Protein AF-A0AA42BB66-F1 (afdb_monomer_lite)

Sequence (288 aa):
MPLPDAQREPDVPNGLDRLRAALRLLLADPDADVVAAHALGAPSDLEALRRVARALGSRYTVFQLTRSARQRDEVEPEAPPLGPQTRAPARAALALALHVGLGTGAALLADVLQVAPEQVGLLLDQARRAAYPALAPSCPEYAGTLGRYGDDTLDNVDAAKLVRHARGCARCRAAIESRRWIDEELRARVDELQRVLPPGPLEPVSGLSRATIPMARAVGVVVLVVVLAIAGSLAARCSNAGDSVAARGVEPIASVTARRGPSWQISPDTTGLLAVVEVQGHATHGAE

Organism: NCBI:txid2951981

Radius of gyration: 22.78 Å; chains: 1; bounding box: 43×78×52 Å

pLDDT: mean 72.28, std 23.19, range [28.23, 96.31]

Foldseek 3Di:
DDDDPPDDPQPPVPVLLLQLLLLLLADPNVLSLQLSLLLPPDPDNLRSLLSSLVSQQVVQVVVLVVCVVVVDDDDDPSHRLLYSVLVQHSLLSSLLSCCLSRVDALVSSCSSSVHDSLVSLLSLLSSLCSSPVVQQDDDPVCSSVLSRQFHQPRDPVNNVVLLVVLVVDVSSVSNNVSSVVVSVVSNVSSVVSSVPDDDDDRDRPPPDPPPPPPVVVVVVVVVVVVVVVVVVVVVVVVPVPDDDDDDDDDDDDDDDDDDDDFTWGWDQDPVRRTDIDTDDDDDPDDDD

Structure (mmCIF, N/CA/C/O backbone):
data_AF-A0AA42BB66-F1
#
_entry.id   AF-A0AA42BB66-F1
#
loop_
_atom_site.group_PDB
_atom_site.id
_atom_site.type_symbol
_atom_site.label_atom_id
_atom_site.label_alt_id
_atom_site.label_comp_id
_atom_site.label_asym_id
_atom_site.label_entity_id
_atom_site.label_seq_id
_atom_site.pdbx_PDB_ins_code
_atom_site.Cartn_x
_atom_site.Cartn_y
_atom_site.Cartn_z
_atom_site.occupancy
_atom_site.B_iso_or_equiv
_atom_site.auth_seq_id
_atom_site.auth_comp_id
_atom_site.auth_asym_id
_atom_site.auth_atom_id
_atom_site.pdbx_PDB_model_num
ATOM 1 N N . MET A 1 1 ? 1.305 -35.473 5.333 1.00 33.94 1 MET A N 1
ATOM 2 C CA . MET A 1 1 ? 0.526 -34.274 5.710 1.00 33.94 1 MET A CA 1
ATOM 3 C C . MET A 1 1 ? 1.403 -33.062 5.458 1.00 33.94 1 MET A C 1
ATOM 5 O O . MET A 1 1 ? 2.507 -33.066 5.990 1.00 33.94 1 MET A O 1
ATOM 9 N N . PRO A 1 2 ? 0.997 -32.100 4.617 1.00 32.97 2 PRO A N 1
ATOM 10 C CA . PRO A 1 2 ? 1.798 -30.906 4.371 1.00 32.97 2 PRO A CA 1
ATOM 11 C C . PRO A 1 2 ? 1.697 -29.937 5.567 1.00 32.97 2 PRO A C 1
ATOM 13 O O . PRO A 1 2 ? 0.650 -29.847 6.204 1.00 32.97 2 PRO A O 1
ATOM 16 N N . LEU A 1 3 ? 2.814 -29.286 5.899 1.00 32.50 3 LEU A N 1
ATOM 17 C CA . LEU A 1 3 ? 2.993 -28.331 7.004 1.00 32.50 3 LEU A CA 1
ATOM 18 C C . LEU A 1 3 ? 2.328 -26.966 6.704 1.00 32.50 3 LEU A C 1
ATOM 20 O O . LEU A 1 3 ? 2.171 -26.630 5.531 1.00 32.50 3 LEU A O 1
ATOM 24 N N . PRO A 1 4 ? 1.959 -26.168 7.728 1.00 39.19 4 PRO A N 1
ATOM 25 C CA . PRO A 1 4 ? 1.315 -24.864 7.551 1.00 39.19 4 PRO A CA 1
ATOM 26 C C . PRO A 1 4 ? 2.285 -23.783 7.029 1.00 39.19 4 PRO A C 1
ATOM 28 O O . PRO A 1 4 ? 3.392 -23.631 7.541 1.00 39.19 4 PRO A O 1
ATOM 31 N N . ASP A 1 5 ? 1.825 -23.003 6.045 1.00 43.62 5 ASP A N 1
ATOM 32 C CA . ASP A 1 5 ? 2.519 -21.975 5.235 1.00 43.62 5 ASP A CA 1
ATOM 33 C C . ASP A 1 5 ? 3.146 -20.761 5.985 1.00 43.62 5 ASP A C 1
ATOM 35 O O . ASP A 1 5 ? 3.494 -19.758 5.363 1.00 43.62 5 ASP A O 1
ATOM 39 N N . ALA A 1 6 ? 3.319 -20.792 7.309 1.00 40.88 6 ALA A N 1
ATOM 40 C CA . ALA A 1 6 ? 3.577 -19.591 8.123 1.00 40.88 6 ALA A CA 1
ATOM 41 C C . ALA A 1 6 ? 5.055 -19.141 8.240 1.00 40.88 6 ALA A C 1
ATOM 43 O O . ALA A 1 6 ? 5.372 -18.282 9.059 1.00 40.88 6 ALA A O 1
ATOM 44 N N . GLN A 1 7 ? 5.973 -19.692 7.441 1.00 38.69 7 GLN A N 1
ATOM 45 C CA . GLN A 1 7 ? 7.383 -19.266 7.400 1.00 38.69 7 GLN A CA 1
ATOM 46 C C . GLN A 1 7 ? 7.945 -19.210 5.974 1.00 38.69 7 GLN A C 1
ATOM 48 O O . GLN A 1 7 ? 9.059 -19.661 5.717 1.00 38.69 7 GLN A O 1
ATOM 53 N N . ARG A 1 8 ? 7.203 -18.642 5.019 1.00 42.69 8 ARG A N 1
ATOM 54 C CA . ARG A 1 8 ? 7.867 -18.164 3.802 1.00 42.69 8 ARG A CA 1
ATOM 55 C C . ARG A 1 8 ? 8.610 -16.870 4.138 1.00 42.69 8 ARG A C 1
ATOM 57 O O . ARG A 1 8 ? 8.013 -15.797 4.156 1.00 42.69 8 ARG A O 1
ATOM 64 N N . GLU A 1 9 ? 9.929 -16.965 4.336 1.00 43.12 9 GLU A N 1
ATOM 65 C CA . GLU A 1 9 ? 10.810 -15.959 3.724 1.00 43.12 9 GLU A CA 1
ATOM 66 C C . GLU A 1 9 ? 10.297 -15.736 2.294 1.00 43.12 9 GLU A C 1
ATOM 68 O O . GLU A 1 9 ? 9.901 -16.720 1.658 1.00 43.12 9 GLU A O 1
ATOM 73 N N . PRO A 1 10 ? 10.183 -14.488 1.805 1.00 42.22 10 PRO A N 1
ATOM 74 C CA . PRO A 1 10 ? 9.674 -14.257 0.465 1.00 42.22 10 PRO A CA 1
ATOM 75 C C . PRO A 1 10 ? 10.521 -15.082 -0.508 1.00 42.22 10 PRO A C 1
ATOM 77 O O . PRO A 1 10 ? 11.694 -14.818 -0.726 1.00 42.22 10 PRO A O 1
ATOM 80 N N . ASP A 1 11 ? 9.930 -16.150 -1.033 1.00 40.53 11 ASP A N 1
ATOM 81 C CA . ASP A 1 11 ? 10.582 -17.068 -1.953 1.00 40.53 11 ASP A CA 1
ATOM 82 C C . ASP A 1 11 ? 10.572 -16.367 -3.320 1.00 40.53 11 ASP A C 1
ATOM 84 O O . ASP A 1 11 ? 9.665 -16.530 -4.148 1.00 40.53 11 ASP A O 1
ATOM 88 N N . VAL A 1 12 ? 11.524 -15.444 -3.504 1.00 48.56 12 VAL A N 1
ATOM 89 C CA . VAL A 1 12 ? 11.682 -14.619 -4.710 1.00 48.56 12 VAL A CA 1
ATOM 90 C C . VAL A 1 12 ? 12.488 -15.372 -5.780 1.00 48.56 12 VAL A C 1
ATOM 92 O O . VAL A 1 12 ? 13.536 -14.920 -6.236 1.00 48.56 12 VAL A O 1
ATOM 95 N N . PRO A 1 13 ? 11.977 -16.525 -6.240 1.00 40.59 13 PRO A N 1
ATOM 96 C CA . PRO A 1 13 ? 11.986 -16.804 -7.678 1.00 40.59 13 PRO A CA 1
ATOM 97 C C . PRO A 1 13 ? 10.616 -16.539 -8.325 1.00 40.59 13 PRO A C 1
ATOM 99 O O . PRO A 1 13 ? 10.560 -16.213 -9.505 1.00 40.59 13 PRO A O 1
ATOM 102 N N . ASN A 1 14 ? 9.524 -16.570 -7.542 1.00 55.91 14 ASN A N 1
ATOM 103 C CA . ASN A 1 14 ? 8.149 -16.246 -7.977 1.00 55.91 14 ASN A CA 1
ATOM 104 C C . ASN A 1 14 ? 7.666 -14.850 -7.517 1.00 55.91 14 ASN A C 1
ATOM 106 O O . ASN A 1 14 ? 6.573 -14.406 -7.877 1.00 55.91 14 ASN A O 1
ATOM 110 N N . GLY A 1 15 ? 8.470 -14.138 -6.720 1.00 76.75 15 GLY A N 1
ATOM 111 C CA . GLY A 1 15 ? 8.109 -12.835 -6.149 1.00 76.75 15 GLY A CA 1
ATOM 112 C C . GLY A 1 15 ? 8.096 -11.674 -7.150 1.00 76.75 15 GLY A C 1
ATOM 113 O O . GLY A 1 15 ? 7.408 -10.682 -6.916 1.00 76.75 15 GLY A O 1
ATOM 114 N N . LEU A 1 16 ? 8.805 -11.785 -8.280 1.00 87.06 16 LEU A N 1
ATOM 115 C CA . LEU A 1 16 ? 8.904 -10.695 -9.256 1.00 87.06 16 LEU A CA 1
ATOM 116 C C . LEU A 1 16 ? 7.589 -10.459 -10.005 1.00 87.06 16 LEU A C 1
ATOM 118 O O . LEU A 1 16 ? 7.167 -9.314 -10.128 1.00 87.06 16 LEU A O 1
ATOM 122 N N . ASP A 1 17 ? 6.906 -11.512 -10.453 1.00 89.62 17 ASP A N 1
ATOM 123 C CA . ASP A 1 17 ? 5.598 -11.370 -11.104 1.00 89.62 17 ASP A CA 1
ATOM 124 C C . ASP A 1 17 ? 4.540 -10.862 -10.128 1.00 89.62 17 ASP A C 1
ATOM 126 O O . ASP A 1 17 ? 3.736 -9.992 -10.463 1.00 89.62 17 ASP A O 1
ATOM 130 N N . ARG A 1 18 ? 4.597 -11.311 -8.873 1.00 91.44 18 ARG A N 1
ATOM 131 C CA . ARG A 1 18 ? 3.703 -10.796 -7.837 1.00 91.44 18 ARG A CA 1
ATOM 132 C C . ARG A 1 18 ? 3.992 -9.326 -7.508 1.00 91.44 18 ARG A C 1
ATOM 134 O O . ARG A 1 18 ? 3.059 -8.548 -7.333 1.00 91.44 18 ARG A O 1
ATOM 141 N N . LEU A 1 19 ? 5.260 -8.907 -7.523 1.00 93.31 19 LEU A N 1
ATOM 142 C CA . LEU A 1 19 ? 5.660 -7.499 -7.415 1.00 93.31 19 LEU A CA 1
ATOM 143 C C . LEU A 1 19 ? 5.179 -6.681 -8.626 1.00 93.31 19 LEU A C 1
ATOM 145 O O . LEU A 1 19 ? 4.647 -5.588 -8.445 1.00 93.31 19 LEU A O 1
ATOM 149 N N . ARG A 1 20 ? 5.322 -7.203 -9.850 1.00 93.31 20 ARG A N 1
ATOM 150 C CA . ARG A 1 20 ? 4.815 -6.581 -11.088 1.00 93.31 20 ARG A CA 1
ATOM 151 C C . ARG A 1 20 ? 3.303 -6.372 -11.033 1.00 93.31 20 ARG A C 1
ATOM 153 O O . ARG A 1 20 ? 2.826 -5.302 -11.411 1.00 93.31 20 ARG A O 1
ATOM 160 N N . ALA A 1 21 ? 2.559 -7.366 -10.553 1.00 93.50 21 ALA A N 1
ATOM 161 C CA . ALA A 1 21 ? 1.114 -7.284 -10.365 1.00 93.50 21 ALA A CA 1
ATOM 162 C C . ALA A 1 21 ? 0.736 -6.289 -9.254 1.00 93.50 21 ALA A C 1
ATOM 164 O O . ALA A 1 21 ? -0.158 -5.467 -9.439 1.00 93.50 21 ALA A O 1
ATOM 165 N N . ALA A 1 22 ? 1.464 -6.281 -8.135 1.00 95.25 22 ALA A N 1
ATOM 166 C CA . ALA A 1 22 ? 1.264 -5.309 -7.061 1.00 95.25 22 ALA A CA 1
ATOM 167 C C . ALA A 1 22 ? 1.507 -3.866 -7.531 1.00 95.25 22 ALA A C 1
ATOM 169 O O . ALA A 1 22 ? 0.721 -2.972 -7.228 1.00 95.25 22 ALA A O 1
ATOM 170 N N . LEU A 1 23 ? 2.562 -3.627 -8.318 1.00 94.88 23 LEU A N 1
ATOM 171 C CA . LEU A 1 23 ? 2.892 -2.298 -8.842 1.00 94.88 23 LEU A CA 1
ATOM 172 C C . LEU A 1 23 ? 1.836 -1.759 -9.819 1.00 94.88 23 LEU A C 1
ATOM 174 O O . LEU A 1 23 ? 1.636 -0.544 -9.886 1.00 94.88 23 LEU A O 1
ATOM 178 N N . ARG A 1 24 ? 1.110 -2.643 -10.511 1.00 94.06 24 ARG A N 1
ATOM 179 C CA . ARG A 1 24 ? -0.038 -2.290 -11.367 1.00 94.06 24 ARG A CA 1
ATOM 180 C C . ARG A 1 24 ? -1.254 -1.789 -10.590 1.00 94.06 24 ARG A C 1
ATOM 182 O O . ARG A 1 24 ? -2.140 -1.180 -11.178 1.00 94.06 24 ARG A O 1
ATOM 189 N N . LEU A 1 25 ? -1.287 -1.951 -9.263 1.00 93.50 25 LEU A N 1
ATOM 190 C CA . LEU A 1 25 ? -2.264 -1.231 -8.445 1.00 93.50 25 LEU A CA 1
ATOM 191 C C . LEU A 1 25 ? -2.005 0.283 -8.454 1.00 93.50 25 LEU A C 1
ATOM 193 O O . LEU A 1 25 ? -2.946 1.045 -8.257 1.00 93.50 25 LEU A O 1
ATOM 197 N N . LEU A 1 26 ? -0.763 0.734 -8.673 1.00 93.31 26 LEU A N 1
ATOM 198 C CA . LEU A 1 26 ? -0.395 2.156 -8.634 1.00 93.31 26 LEU A CA 1
ATOM 199 C C . LEU A 1 26 ? -0.081 2.754 -10.008 1.00 93.31 26 LEU A C 1
ATOM 201 O O . LEU A 1 26 ? -0.169 3.970 -10.183 1.00 93.31 26 LEU A O 1
ATOM 205 N N . LEU A 1 27 ? 0.378 1.932 -10.947 1.00 89.25 27 LEU A N 1
ATOM 206 C CA . LEU A 1 27 ? 0.947 2.360 -12.221 1.00 89.25 27 LEU A CA 1
ATOM 207 C C . LEU A 1 27 ? 0.239 1.669 -13.383 1.00 89.25 27 LEU A C 1
ATOM 209 O O . LEU A 1 27 ? -0.249 0.553 -13.241 1.00 89.25 27 LEU A O 1
ATOM 213 N N . ALA A 1 28 ? 0.244 2.314 -14.548 1.00 84.50 28 ALA A N 1
ATOM 214 C CA . ALA A 1 28 ? -0.105 1.641 -15.792 1.00 84.50 28 ALA A CA 1
ATOM 215 C C . ALA A 1 28 ? 0.915 0.529 -16.109 1.00 84.50 28 ALA A C 1
ATOM 217 O O . ALA A 1 28 ? 2.074 0.604 -15.688 1.00 84.50 28 ALA A O 1
ATOM 218 N N . ASP A 1 29 ? 0.501 -0.469 -16.893 1.00 81.12 29 ASP A N 1
ATOM 219 C CA . ASP A 1 29 ? 1.296 -1.662 -17.224 1.00 81.12 29 ASP A CA 1
ATOM 220 C C . ASP A 1 29 ? 2.766 -1.400 -17.605 1.00 81.12 29 ASP A C 1
ATOM 222 O O . ASP A 1 29 ? 3.647 -1.996 -16.974 1.00 81.12 29 ASP A O 1
ATOM 226 N N . PRO A 1 30 ? 3.089 -0.509 -18.570 1.00 81.88 30 PRO A N 1
ATOM 227 C CA . PRO A 1 30 ? 4.481 -0.303 -18.968 1.00 81.88 30 PRO A CA 1
ATOM 228 C C . PRO A 1 30 ? 5.318 0.350 -17.860 1.00 81.88 30 PRO A C 1
ATOM 230 O O . PRO A 1 30 ? 6.503 0.053 -17.719 1.00 81.88 30 PRO A O 1
ATOM 233 N N . ASP A 1 31 ? 4.723 1.216 -17.037 1.00 86.38 31 ASP A N 1
ATOM 234 C CA . ASP A 1 31 ? 5.432 1.866 -15.934 1.00 86.38 31 ASP A CA 1
ATOM 235 C C . ASP A 1 31 ? 5.686 0.901 -14.774 1.00 86.38 31 ASP A C 1
ATOM 237 O O . ASP A 1 31 ? 6.753 0.958 -14.152 1.00 86.38 31 ASP A O 1
ATOM 241 N N . ALA A 1 32 ? 4.736 0.001 -14.501 1.00 89.19 32 ALA A N 1
ATOM 242 C CA . ALA A 1 32 ? 4.874 -1.027 -13.477 1.00 89.19 32 ALA A CA 1
ATOM 243 C C . ALA A 1 32 ? 6.054 -1.962 -13.774 1.00 89.19 32 ALA A C 1
ATOM 245 O O . ALA A 1 32 ? 6.855 -2.227 -12.878 1.00 89.19 32 ALA A O 1
ATOM 246 N N . ASP A 1 33 ? 6.210 -2.400 -15.026 1.00 90.62 33 ASP A N 1
ATOM 247 C CA . ASP A 1 33 ? 7.303 -3.293 -15.426 1.00 90.62 33 ASP A CA 1
ATOM 248 C C . ASP A 1 33 ? 8.670 -2.605 -15.360 1.00 90.62 33 ASP A C 1
ATOM 250 O O . ASP A 1 33 ? 9.631 -3.187 -14.853 1.00 90.62 33 ASP A O 1
ATOM 254 N N . VAL A 1 34 ? 8.760 -1.335 -15.769 1.00 89.62 34 VAL A N 1
ATOM 255 C CA . VAL A 1 34 ? 10.016 -0.579 -15.656 1.00 89.62 34 VAL A CA 1
ATOM 256 C C . VAL A 1 34 ? 10.406 -0.357 -14.192 1.00 89.62 34 VAL A C 1
ATOM 258 O O . VAL A 1 34 ? 11.584 -0.445 -13.846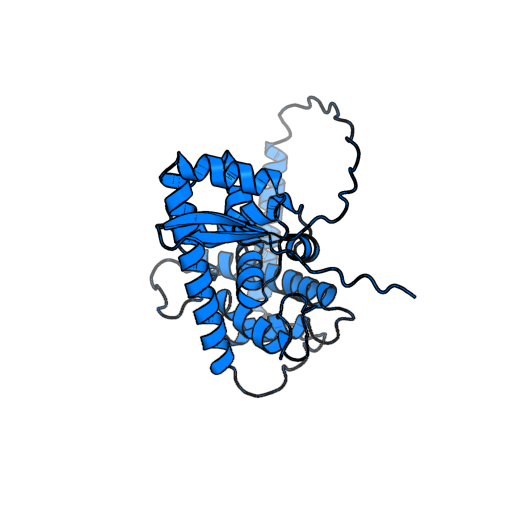 1.00 89.62 34 VAL A O 1
ATOM 261 N N . VAL A 1 35 ? 9.439 -0.080 -13.312 1.00 91.06 35 VAL A N 1
ATOM 262 C CA . VAL A 1 35 ? 9.708 0.060 -11.873 1.00 91.06 35 VAL A CA 1
ATOM 263 C C . VAL A 1 35 ? 10.088 -1.287 -11.251 1.00 91.06 35 VAL A C 1
ATOM 265 O O . VAL A 1 35 ? 11.043 -1.336 -10.476 1.00 91.06 35 VAL A O 1
ATOM 268 N N . ALA A 1 36 ? 9.415 -2.379 -11.626 1.00 91.88 36 ALA A N 1
ATOM 269 C CA . ALA A 1 36 ? 9.742 -3.730 -11.171 1.00 91.88 36 ALA A CA 1
ATOM 270 C C . ALA A 1 36 ? 11.156 -4.155 -11.591 1.00 91.88 36 ALA A C 1
ATOM 272 O O . ALA A 1 36 ? 11.873 -4.766 -10.802 1.00 91.88 36 ALA A O 1
ATOM 273 N N . ALA A 1 37 ? 11.605 -3.774 -12.791 1.00 91.75 37 ALA A N 1
ATOM 274 C CA . ALA A 1 37 ? 12.930 -4.119 -13.302 1.00 91.75 37 ALA A CA 1
ATOM 275 C C . ALA A 1 37 ? 14.085 -3.565 -12.440 1.00 91.75 37 ALA A C 1
ATOM 277 O O . ALA A 1 37 ? 15.186 -4.112 -12.465 1.00 91.75 37 ALA A O 1
ATOM 278 N N . HIS A 1 38 ? 13.851 -2.538 -11.610 1.00 91.50 38 HIS A N 1
ATOM 279 C CA . HIS A 1 38 ? 14.845 -2.061 -10.638 1.00 91.50 38 HIS A CA 1
ATOM 280 C C . HIS A 1 38 ? 15.139 -3.058 -9.501 1.00 91.50 38 HIS A C 1
ATOM 282 O O . HIS A 1 38 ? 16.155 -2.905 -8.815 1.00 91.50 38 HIS A O 1
ATOM 288 N N . ALA A 1 39 ? 14.285 -4.065 -9.296 1.00 91.44 39 ALA A N 1
ATOM 289 C CA . ALA A 1 39 ? 14.529 -5.164 -8.363 1.00 91.44 39 ALA A CA 1
ATOM 290 C C . ALA A 1 39 ? 15.607 -6.141 -8.871 1.00 91.44 39 ALA A C 1
ATOM 292 O O . ALA A 1 39 ? 16.245 -6.822 -8.069 1.00 91.44 39 ALA A O 1
ATOM 293 N N . LEU A 1 40 ? 15.837 -6.202 -10.190 1.00 89.44 40 LEU A N 1
ATOM 294 C CA . LEU A 1 40 ? 16.765 -7.154 -10.802 1.00 89.44 40 LEU A CA 1
ATOM 295 C C . LEU A 1 40 ? 18.212 -6.915 -10.343 1.00 89.44 40 LEU A C 1
ATOM 297 O O . LEU A 1 40 ? 18.676 -5.777 -10.212 1.00 89.44 40 LEU A O 1
ATOM 301 N N . GLY A 1 41 ? 18.938 -8.009 -10.100 1.00 85.44 41 GLY A N 1
ATOM 302 C CA . GLY A 1 41 ? 20.342 -7.968 -9.678 1.00 85.44 41 GLY A CA 1
ATOM 303 C C . GLY A 1 41 ? 20.566 -7.303 -8.314 1.00 85.44 41 GLY A C 1
ATOM 304 O O . GLY A 1 41 ? 21.648 -6.770 -8.051 1.00 85.44 41 GLY A O 1
ATOM 305 N N . ALA A 1 42 ? 19.543 -7.235 -7.459 1.00 87.50 42 ALA A N 1
ATOM 306 C CA . ALA A 1 42 ? 19.721 -6.846 -6.067 1.00 87.50 42 ALA A CA 1
ATOM 307 C C . ALA A 1 42 ? 20.351 -8.001 -5.266 1.00 87.50 42 ALA A C 1
ATOM 309 O O . ALA A 1 42 ? 20.021 -9.158 -5.509 1.00 87.50 42 ALA A O 1
ATOM 310 N N . PRO A 1 43 ? 21.246 -7.706 -4.308 1.00 85.25 43 PRO A N 1
ATOM 311 C CA . PRO A 1 43 ? 21.890 -8.732 -3.487 1.00 85.25 43 PRO A CA 1
ATOM 312 C C . PRO A 1 43 ? 20.953 -9.343 -2.429 1.00 85.25 43 PRO A C 1
ATOM 314 O O . PRO A 1 43 ? 21.316 -10.329 -1.799 1.00 85.25 43 PRO A O 1
ATOM 317 N N . SER A 1 44 ? 19.785 -8.737 -2.195 1.00 88.31 44 SER A N 1
ATOM 318 C CA . SER A 1 44 ? 18.753 -9.214 -1.272 1.00 88.31 44 SER A CA 1
ATOM 319 C C . SER A 1 44 ? 17.388 -8.621 -1.625 1.00 88.31 44 SER A C 1
ATOM 321 O O . SER A 1 44 ? 17.318 -7.557 -2.249 1.00 88.31 44 SER A O 1
ATOM 323 N N . ASP A 1 45 ? 16.308 -9.254 -1.161 1.00 88.56 45 ASP A N 1
ATOM 324 C CA . ASP A 1 45 ? 14.932 -8.787 -1.393 1.00 88.56 45 ASP A CA 1
ATOM 325 C C . ASP A 1 45 ? 14.670 -7.410 -0.792 1.00 88.56 45 ASP A C 1
ATOM 327 O O . ASP A 1 45 ? 14.044 -6.552 -1.413 1.00 88.56 45 ASP A O 1
ATOM 331 N N . LEU A 1 46 ? 15.212 -7.154 0.401 1.00 91.06 46 LEU A N 1
ATOM 332 C CA . LEU A 1 46 ? 15.123 -5.843 1.034 1.00 91.06 46 LEU A CA 1
ATOM 333 C C . LEU A 1 46 ? 15.758 -4.757 0.153 1.00 91.06 46 LEU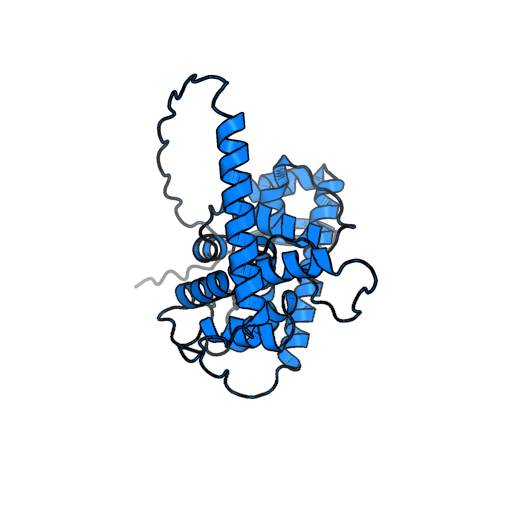 A C 1
ATOM 335 O O . LEU A 1 46 ? 15.176 -3.687 -0.034 1.00 91.06 46 LEU A O 1
ATOM 339 N N . GLU A 1 47 ? 16.939 -5.018 -0.413 1.00 92.19 47 GLU A N 1
ATOM 340 C CA . GLU A 1 47 ? 17.578 -4.064 -1.321 1.00 92.19 47 GLU A CA 1
ATOM 341 C C . GLU A 1 47 ? 16.812 -3.944 -2.646 1.00 92.19 47 GLU A C 1
ATOM 343 O O . GLU A 1 47 ? 16.692 -2.838 -3.179 1.00 92.19 47 GLU A O 1
ATOM 348 N N . ALA A 1 48 ? 16.226 -5.037 -3.145 1.00 92.06 48 ALA A N 1
ATOM 349 C CA . ALA A 1 48 ? 15.360 -5.032 -4.322 1.00 92.06 48 ALA A CA 1
ATOM 350 C C . ALA A 1 48 ? 14.159 -4.092 -4.124 1.00 92.06 48 ALA A C 1
ATOM 352 O O . ALA A 1 48 ? 13.938 -3.170 -4.915 1.00 92.06 48 ALA A O 1
ATOM 353 N N . LEU A 1 49 ? 13.443 -4.243 -3.006 1.00 93.69 49 LEU A N 1
ATOM 354 C CA . LEU A 1 49 ? 12.303 -3.403 -2.643 1.00 93.69 49 LEU A CA 1
ATOM 355 C C . LEU A 1 49 ? 12.714 -1.944 -2.392 1.00 93.69 49 LEU A C 1
ATOM 357 O O . LEU A 1 49 ? 12.002 -1.025 -2.798 1.00 93.69 49 LEU A O 1
ATOM 361 N N . ARG A 1 50 ? 13.890 -1.689 -1.803 1.00 93.75 50 ARG A N 1
ATOM 362 C CA . ARG A 1 50 ? 14.432 -0.323 -1.651 1.00 93.75 50 ARG A CA 1
ATOM 363 C C . ARG A 1 50 ? 14.762 0.334 -2.990 1.00 93.75 50 ARG A C 1
ATOM 365 O O . ARG A 1 50 ? 14.595 1.548 -3.136 1.00 93.75 50 ARG A O 1
ATOM 372 N N . ARG A 1 51 ? 15.267 -0.418 -3.974 1.00 92.88 51 ARG A N 1
ATOM 373 C CA . ARG A 1 51 ? 15.495 0.093 -5.341 1.00 92.88 51 ARG A CA 1
ATOM 374 C C . ARG A 1 51 ? 14.172 0.447 -6.015 1.00 92.88 51 ARG A C 1
ATOM 376 O O . ARG A 1 51 ? 14.054 1.547 -6.552 1.00 92.88 51 ARG A O 1
ATOM 383 N N . VAL A 1 52 ? 13.167 -0.420 -5.893 1.00 93.62 52 VAL A N 1
ATOM 384 C CA . VAL A 1 52 ? 11.795 -0.184 -6.377 1.00 93.62 52 VAL A CA 1
ATOM 385 C C . VAL A 1 52 ? 11.185 1.065 -5.733 1.00 93.62 52 VAL A C 1
ATOM 387 O O . VAL A 1 52 ? 10.703 1.949 -6.440 1.00 93.62 52 VAL A O 1
ATOM 390 N N . ALA A 1 53 ? 11.275 1.200 -4.406 1.00 92.81 53 ALA A N 1
ATOM 391 C CA . ALA A 1 53 ? 10.739 2.349 -3.678 1.00 92.81 53 ALA A CA 1
ATOM 392 C C . ALA A 1 53 ? 11.365 3.679 -4.133 1.00 92.81 53 ALA A C 1
ATOM 394 O O . ALA A 1 53 ? 10.659 4.671 -4.336 1.00 92.81 53 ALA A O 1
ATOM 395 N N . ARG A 1 54 ? 12.688 3.694 -4.355 1.00 91.56 54 ARG A N 1
ATOM 396 C CA . ARG A 1 54 ? 13.403 4.859 -4.904 1.00 91.56 54 ARG A CA 1
ATOM 397 C C . ARG A 1 54 ? 12.974 5.178 -6.337 1.00 91.56 54 ARG A C 1
ATOM 399 O O . ARG A 1 54 ? 12.748 6.347 -6.648 1.00 91.56 54 ARG A O 1
ATOM 406 N N . ALA A 1 55 ? 12.843 4.162 -7.190 1.00 90.06 55 ALA A N 1
ATOM 407 C CA . ALA A 1 55 ? 12.442 4.328 -8.587 1.00 90.06 55 ALA A CA 1
ATOM 408 C C . ALA A 1 55 ? 11.001 4.847 -8.731 1.00 90.06 55 ALA A C 1
ATOM 410 O O . ALA A 1 55 ? 10.729 5.690 -9.589 1.00 90.06 55 ALA A O 1
ATOM 411 N N . LEU A 1 56 ? 10.090 4.392 -7.866 1.00 89.06 56 LEU A N 1
ATOM 412 C CA . LEU A 1 56 ? 8.700 4.840 -7.862 1.00 89.06 56 LEU A CA 1
ATOM 413 C C . LEU A 1 56 ? 8.572 6.315 -7.458 1.00 89.06 56 LEU A C 1
ATOM 415 O O . LEU A 1 56 ? 7.800 7.051 -8.072 1.00 89.06 56 LEU A O 1
ATOM 419 N N . GLY A 1 57 ? 9.309 6.751 -6.430 1.00 80.62 57 GLY A N 1
ATOM 420 C CA . GLY A 1 57 ? 9.107 8.059 -5.797 1.00 80.62 57 GLY A CA 1
ATOM 421 C C . GLY A 1 57 ? 9.159 9.242 -6.770 1.00 80.62 57 GLY A C 1
ATOM 422 O O . GLY A 1 57 ? 8.279 10.107 -6.742 1.00 80.62 57 GLY A O 1
ATOM 423 N N . SER A 1 58 ? 10.144 9.266 -7.671 1.00 75.56 58 SER A N 1
ATOM 424 C CA . SER A 1 58 ? 10.289 10.337 -8.666 1.00 75.56 58 SER A CA 1
ATOM 425 C C . SER A 1 58 ? 9.181 10.299 -9.722 1.00 75.56 58 SER A C 1
ATOM 427 O O . SER A 1 58 ? 8.585 11.333 -10.025 1.00 75.56 58 SER A O 1
ATOM 429 N N . ARG A 1 59 ? 8.842 9.111 -10.235 1.00 77.06 59 ARG A N 1
ATOM 430 C CA . ARG A 1 59 ? 7.818 8.930 -11.276 1.00 77.06 59 ARG A CA 1
ATOM 431 C C . ARG A 1 59 ? 6.425 9.268 -10.771 1.00 77.06 59 ARG A C 1
ATOM 433 O O . ARG A 1 59 ? 5.718 10.054 -11.392 1.00 77.06 59 ARG A O 1
ATOM 440 N N . TYR A 1 60 ? 6.057 8.730 -9.615 1.00 78.25 60 TYR A N 1
ATOM 441 C CA . TYR A 1 60 ? 4.735 8.920 -9.028 1.00 78.25 60 TYR A CA 1
ATOM 442 C C . TYR A 1 60 ? 4.471 10.394 -8.683 1.00 78.25 60 TYR A C 1
ATOM 444 O O . TYR A 1 60 ? 3.384 10.912 -8.935 1.00 78.25 60 TYR A O 1
ATOM 452 N N . THR A 1 61 ? 5.493 11.107 -8.192 1.00 75.06 61 THR A N 1
ATOM 453 C CA . THR A 1 61 ? 5.407 12.554 -7.929 1.00 75.06 61 THR A CA 1
ATOM 454 C C . THR A 1 61 ? 5.215 13.351 -9.223 1.00 75.06 61 THR A C 1
ATOM 456 O O . THR A 1 61 ? 4.351 14.225 -9.289 1.00 75.06 61 THR A O 1
ATOM 459 N N . VAL A 1 62 ? 5.964 13.028 -10.284 1.00 77.12 62 VAL A N 1
ATOM 460 C CA . VAL A 1 62 ? 5.801 13.674 -11.598 1.00 77.12 62 VAL A CA 1
ATOM 461 C C . VAL A 1 62 ? 4.405 13.416 -12.172 1.00 77.12 62 VAL A C 1
ATOM 463 O O . VAL A 1 62 ? 3.772 14.347 -12.677 1.00 77.12 62 VAL A O 1
ATOM 466 N N . PHE A 1 63 ? 3.879 12.194 -12.055 1.00 74.88 63 PHE A N 1
ATOM 467 C CA . PHE A 1 63 ? 2.519 11.878 -12.494 1.00 74.88 63 PHE A CA 1
ATOM 468 C C . PHE A 1 63 ? 1.449 12.648 -11.706 1.00 74.88 63 PHE A C 1
ATOM 470 O O . PHE A 1 63 ? 0.518 13.176 -12.314 1.00 74.88 63 PHE A O 1
ATOM 477 N N . GLN A 1 64 ? 1.596 12.804 -10.385 1.00 74.75 64 GLN A N 1
ATOM 478 C CA . GLN A 1 64 ? 0.673 13.636 -9.599 1.00 74.75 64 GLN A CA 1
ATOM 479 C C . GLN A 1 64 ? 0.675 15.104 -10.043 1.00 74.75 64 GLN A C 1
ATOM 481 O O . GLN A 1 64 ? -0.390 15.705 -10.210 1.00 74.75 64 GLN A O 1
ATOM 486 N N . LEU A 1 65 ? 1.857 15.682 -10.268 1.00 72.94 65 LEU A N 1
ATOM 487 C CA . LEU A 1 65 ? 1.993 17.086 -10.668 1.00 72.94 65 LEU A CA 1
ATOM 488 C C . LEU A 1 65 ? 1.446 17.333 -12.079 1.00 72.94 65 LEU A C 1
ATOM 490 O O . LEU A 1 65 ? 0.706 18.288 -12.309 1.00 72.94 65 LEU A O 1
ATOM 494 N N . THR A 1 66 ? 1.764 16.448 -13.024 1.00 70.75 66 THR A N 1
ATOM 495 C CA . THR A 1 66 ? 1.302 16.568 -14.416 1.00 70.75 66 THR A CA 1
ATOM 496 C C . THR A 1 66 ? -0.196 16.309 -14.561 1.00 70.75 66 THR A C 1
ATOM 498 O O . THR A 1 66 ? -0.841 16.959 -15.385 1.00 70.75 66 THR A O 1
ATOM 501 N N . ARG A 1 67 ? -0.783 15.427 -13.739 1.00 65.12 67 ARG A N 1
ATOM 502 C CA . ARG A 1 67 ? -2.236 15.200 -13.726 1.00 65.12 67 ARG A CA 1
ATOM 503 C C . ARG A 1 67 ? -2.991 16.348 -13.071 1.00 65.12 67 ARG A C 1
ATOM 505 O O . ARG A 1 67 ? -4.027 16.731 -13.599 1.00 65.12 67 ARG A O 1
ATOM 512 N N . SER A 1 68 ? -2.456 16.955 -12.010 1.00 60.25 68 SER A N 1
ATOM 513 C CA . SER A 1 68 ? -3.046 18.161 -11.401 1.00 60.25 68 SER A CA 1
ATOM 514 C C . SER A 1 68 ? -3.221 19.301 -12.418 1.00 60.25 68 SER A C 1
ATOM 516 O O . SER A 1 68 ? -4.162 20.079 -12.314 1.00 60.25 68 SER A O 1
ATOM 518 N N . ALA A 1 69 ? -2.374 19.352 -13.454 1.00 58.44 69 ALA A N 1
ATOM 519 C CA . ALA A 1 69 ? -2.493 20.296 -14.566 1.00 58.44 69 ALA A CA 1
ATOM 520 C C . ALA A 1 69 ? -3.493 19.873 -15.669 1.00 58.44 69 ALA A C 1
ATOM 522 O O . ALA A 1 69 ? -3.914 20.714 -16.458 1.00 58.44 69 ALA A O 1
ATOM 523 N N . ARG A 1 70 ? -3.877 18.589 -15.739 1.00 57.56 70 ARG A N 1
ATOM 524 C CA . ARG A 1 70 ? -4.788 18.008 -16.752 1.00 57.56 70 ARG A CA 1
ATOM 525 C C . ARG A 1 70 ? -6.192 17.683 -16.224 1.00 57.56 70 ARG A C 1
ATOM 527 O O . ARG A 1 70 ? -7.036 17.244 -16.994 1.00 57.56 70 ARG A O 1
ATOM 534 N N . GLN A 1 71 ? -6.449 17.874 -14.929 1.00 51.31 71 GLN A N 1
ATOM 535 C CA . GLN A 1 71 ? -7.614 17.351 -14.199 1.00 51.31 71 GLN A CA 1
ATOM 536 C C . GLN A 1 71 ? -8.950 18.067 -14.494 1.00 51.31 71 GLN A C 1
ATOM 538 O O . GLN A 1 71 ? -9.751 18.236 -13.576 1.00 51.31 71 GLN A O 1
ATOM 543 N N . ARG A 1 72 ? -9.204 18.510 -15.734 1.00 51.12 72 ARG A N 1
ATOM 544 C CA . ARG A 1 72 ? -10.484 19.142 -16.082 1.00 51.12 72 ARG A CA 1
ATOM 545 C C . ARG A 1 72 ? -11.539 18.243 -16.718 1.00 51.12 72 ARG A C 1
ATOM 547 O O . ARG A 1 72 ? -12.685 18.578 -16.472 1.00 51.12 72 ARG A O 1
ATOM 554 N N . ASP A 1 73 ? -11.232 17.126 -17.393 1.00 43.66 73 ASP A N 1
ATOM 555 C CA . ASP A 1 73 ? -12.312 16.487 -18.181 1.00 43.66 73 ASP A CA 1
ATOM 556 C C . ASP A 1 73 ? -12.511 14.962 -18.150 1.00 43.66 73 ASP A C 1
ATOM 558 O O . ASP A 1 73 ? -13.620 14.550 -18.466 1.00 43.66 73 ASP A O 1
ATOM 562 N N . GLU A 1 74 ? -11.582 14.082 -17.748 1.00 50.25 74 GLU A N 1
ATOM 563 C CA . GLU A 1 74 ? -11.833 12.634 -17.956 1.00 50.25 74 GLU A CA 1
ATOM 564 C C . GLU A 1 74 ? -11.395 11.738 -16.781 1.00 50.25 74 GLU A C 1
ATOM 566 O O . GLU A 1 74 ? -10.228 11.695 -16.371 1.00 50.25 74 GLU A O 1
ATOM 571 N N . VAL A 1 75 ? -12.365 11.008 -16.214 1.00 52.69 75 VAL A N 1
ATOM 572 C CA . VAL A 1 75 ? -12.129 9.856 -15.334 1.00 52.69 75 VAL A CA 1
ATOM 573 C C . VAL A 1 75 ? -11.890 8.659 -16.249 1.00 52.69 75 VAL A C 1
ATOM 575 O O . VAL A 1 75 ? -12.836 8.086 -16.777 1.00 52.69 75 VAL A O 1
ATOM 578 N N . GLU A 1 76 ? -10.621 8.318 -16.475 1.00 57.78 76 GLU A N 1
ATOM 579 C CA . GLU A 1 76 ? -10.254 7.101 -17.206 1.00 57.78 76 GLU A CA 1
ATOM 580 C C . GLU A 1 76 ? -10.838 5.872 -16.485 1.00 57.78 76 GLU A C 1
ATOM 582 O O . GLU A 1 76 ? -10.501 5.646 -15.317 1.00 57.78 76 GLU A O 1
ATOM 587 N N . PRO A 1 77 ? -11.688 5.069 -17.147 1.00 53.94 77 PRO A N 1
ATOM 588 C CA . PRO A 1 77 ? -12.353 3.918 -16.533 1.00 53.94 77 PRO A CA 1
ATOM 589 C C . PRO A 1 77 ? -11.395 2.781 -16.130 1.00 53.94 77 PRO A C 1
ATOM 591 O O . PRO A 1 77 ? -11.791 1.899 -15.377 1.00 53.94 77 PRO A O 1
ATOM 594 N N . GLU A 1 78 ? -10.132 2.820 -16.566 1.00 69.00 78 GLU A N 1
ATOM 595 C CA . GLU A 1 78 ? -9.102 1.809 -16.267 1.00 69.00 78 GLU A CA 1
ATOM 596 C C . GLU A 1 78 ? -7.987 2.324 -15.336 1.00 69.00 78 GLU A C 1
ATOM 598 O O . GLU A 1 78 ? -6.895 1.758 -15.272 1.00 69.00 78 GLU A O 1
ATOM 603 N N . ALA A 1 79 ? -8.220 3.419 -14.608 1.00 79.38 79 ALA A N 1
ATOM 604 C CA . ALA A 1 79 ? -7.182 4.008 -13.769 1.00 79.38 79 ALA A CA 1
ATOM 605 C C . ALA A 1 79 ? -6.784 3.081 -12.584 1.00 79.38 79 ALA A C 1
ATOM 607 O O . ALA A 1 79 ? -7.665 2.562 -11.895 1.00 79.38 79 ALA A O 1
ATOM 608 N N . PRO A 1 80 ? -5.479 2.910 -12.275 1.00 86.44 80 PRO A N 1
ATOM 609 C CA . PRO A 1 80 ? -5.017 2.014 -11.206 1.00 86.44 80 PRO A CA 1
ATOM 610 C C . PRO A 1 80 ? -5.603 2.369 -9.827 1.00 86.44 80 PRO A C 1
ATOM 612 O O . PRO A 1 80 ? -5.546 3.537 -9.450 1.00 86.44 80 PRO A O 1
ATOM 615 N N . PRO A 1 81 ? -6.102 1.424 -9.014 1.00 88.38 81 PRO A N 1
ATOM 616 C CA . PRO A 1 81 ? -6.862 1.724 -7.788 1.00 88.38 81 PRO A CA 1
ATOM 617 C C . PRO A 1 81 ? -6.091 2.517 -6.719 1.00 88.38 81 PRO A C 1
ATOM 619 O O . PRO A 1 81 ? -6.698 3.206 -5.908 1.00 88.38 81 PRO A O 1
ATOM 622 N N . LEU A 1 82 ? -4.760 2.447 -6.720 1.00 89.31 82 LEU A N 1
ATOM 623 C CA . LEU A 1 82 ? -3.846 3.187 -5.841 1.00 89.31 82 LEU A CA 1
ATOM 624 C C . LEU A 1 82 ? -3.010 4.212 -6.619 1.00 89.31 82 LEU A C 1
ATOM 626 O O . LEU A 1 82 ? -1.944 4.629 -6.166 1.00 89.31 82 LEU A O 1
ATOM 630 N N . GLY A 1 83 ? -3.453 4.583 -7.819 1.00 86.94 83 GLY A N 1
ATOM 631 C CA . GLY A 1 83 ? -2.718 5.472 -8.702 1.00 86.94 83 GLY A CA 1
ATOM 632 C C . GLY A 1 83 ? -2.728 6.939 -8.252 1.00 86.94 83 GLY A C 1
ATOM 633 O O . GLY A 1 83 ? -3.485 7.329 -7.354 1.00 86.94 83 GLY A O 1
ATOM 634 N N . PRO A 1 84 ? -1.925 7.797 -8.908 1.00 83.31 84 PRO A N 1
ATOM 635 C CA . PRO A 1 84 ? -1.785 9.224 -8.594 1.00 83.31 84 PRO A CA 1
ATOM 636 C C . PRO A 1 84 ? -3.105 10.004 -8.473 1.00 83.31 84 PRO A C 1
ATOM 638 O O . PRO A 1 84 ? -3.179 10.988 -7.737 1.00 83.31 84 PRO A O 1
ATOM 641 N N . GLN A 1 85 ? -4.156 9.575 -9.174 1.00 83.19 85 GLN A N 1
ATOM 642 C CA . GLN A 1 85 ? -5.485 10.187 -9.155 1.00 83.19 85 GLN A CA 1
ATOM 643 C C . GLN A 1 85 ? -6.191 10.092 -7.798 1.00 83.19 85 GLN A C 1
ATOM 645 O O . GLN A 1 85 ? -7.013 10.952 -7.490 1.00 83.19 85 GLN A O 1
ATOM 650 N N . THR A 1 86 ? -5.832 9.109 -6.969 1.00 85.25 86 THR A N 1
ATOM 651 C CA . THR A 1 86 ? -6.354 8.958 -5.599 1.00 85.25 86 THR A CA 1
ATOM 652 C C . THR A 1 86 ? -5.827 10.031 -4.645 1.00 85.25 86 THR A C 1
ATOM 654 O O . THR A 1 86 ? -6.327 10.176 -3.533 1.00 85.25 86 THR A O 1
ATOM 657 N N . ARG A 1 87 ? -4.792 10.786 -5.054 1.00 85.06 87 ARG A N 1
ATOM 658 C CA . ARG A 1 87 ? -4.041 11.733 -4.209 1.00 85.06 87 ARG A CA 1
ATOM 659 C C . ARG A 1 87 ? -3.374 11.082 -2.986 1.00 85.06 87 ARG A C 1
ATOM 661 O O . ARG A 1 87 ? -2.900 11.792 -2.100 1.00 85.06 87 ARG A O 1
ATOM 668 N N . ALA A 1 88 ? -3.271 9.750 -2.940 1.00 86.94 88 ALA A N 1
ATOM 669 C CA . ALA A 1 88 ? -2.455 9.058 -1.948 1.00 86.94 88 ALA A CA 1
ATOM 670 C C . ALA A 1 88 ? -0.979 9.464 -2.114 1.00 86.94 88 ALA A C 1
ATOM 672 O O . ALA A 1 88 ? -0.491 9.482 -3.248 1.00 86.94 88 ALA A O 1
ATOM 673 N N . PRO A 1 89 ? -0.221 9.750 -1.039 1.00 89.50 89 PRO A N 1
ATOM 674 C CA . PRO A 1 89 ? 1.225 9.925 -1.151 1.00 89.50 89 PRO A CA 1
ATOM 675 C C . PRO A 1 89 ? 1.898 8.675 -1.724 1.00 89.50 89 PRO A C 1
ATOM 677 O O . PRO A 1 89 ? 1.510 7.559 -1.385 1.00 89.50 89 PRO A O 1
ATOM 680 N N . ALA A 1 90 ? 2.958 8.849 -2.521 1.00 89.50 90 ALA A N 1
ATOM 681 C CA . ALA A 1 90 ? 3.666 7.740 -3.179 1.00 89.50 90 ALA A CA 1
ATOM 682 C C . ALA A 1 90 ? 4.067 6.620 -2.207 1.00 89.50 90 ALA A C 1
ATOM 684 O O . ALA A 1 90 ? 3.858 5.442 -2.476 1.00 89.50 90 ALA A O 1
ATOM 685 N N . ARG A 1 91 ? 4.610 7.003 -1.043 1.00 93.19 91 ARG A N 1
ATOM 686 C CA . ARG A 1 91 ? 5.022 6.059 0.005 1.00 93.19 91 ARG A CA 1
ATOM 687 C C . ARG A 1 91 ? 3.842 5.290 0.592 1.00 93.19 91 ARG A C 1
ATOM 689 O O . ARG A 1 91 ? 3.986 4.107 0.861 1.00 93.19 91 ARG A O 1
ATOM 696 N N . ALA A 1 92 ? 2.698 5.947 0.776 1.00 94.94 92 ALA A N 1
ATOM 697 C CA . ALA A 1 92 ? 1.492 5.321 1.308 1.00 94.94 92 ALA A CA 1
ATOM 698 C C . ALA A 1 92 ? 0.914 4.314 0.306 1.00 94.94 92 ALA A C 1
ATOM 700 O O . ALA A 1 92 ? 0.675 3.162 0.660 1.00 94.94 92 ALA A O 1
ATOM 701 N N . ALA A 1 93 ? 0.765 4.725 -0.956 1.00 95.19 93 ALA A N 1
ATOM 702 C CA . ALA A 1 93 ? 0.299 3.850 -2.028 1.00 95.19 93 ALA A CA 1
ATOM 703 C C . ALA A 1 93 ? 1.216 2.625 -2.191 1.00 95.19 93 ALA A C 1
ATOM 705 O O . ALA A 1 93 ? 0.729 1.499 -2.268 1.00 95.19 93 ALA A O 1
ATOM 706 N N . LEU A 1 94 ? 2.541 2.829 -2.163 1.00 95.44 94 LEU A N 1
ATOM 707 C CA . LEU A 1 94 ? 3.510 1.733 -2.233 1.00 95.44 94 LEU A CA 1
ATOM 708 C C . LEU A 1 94 ? 3.424 0.810 -1.022 1.00 95.44 94 LEU A C 1
ATOM 710 O O . LEU A 1 94 ? 3.425 -0.403 -1.199 1.00 95.44 94 LEU A O 1
ATOM 714 N N . ALA A 1 95 ? 3.324 1.366 0.190 1.00 95.88 95 ALA A N 1
ATOM 715 C CA . ALA A 1 95 ? 3.178 0.570 1.404 1.00 95.88 95 ALA A CA 1
ATOM 716 C C . ALA A 1 95 ? 1.987 -0.384 1.289 1.00 95.88 95 ALA A C 1
ATOM 718 O O . ALA A 1 95 ? 2.133 -1.575 1.545 1.00 95.88 95 ALA A O 1
ATOM 719 N N . LEU A 1 96 ? 0.831 0.129 0.852 1.00 96.31 96 LEU A N 1
ATOM 720 C CA . LEU A 1 96 ? -0.377 -0.676 0.714 1.00 96.31 96 LEU A CA 1
ATOM 721 C C . LEU A 1 96 ? -0.239 -1.728 -0.388 1.00 96.31 96 LEU A C 1
ATOM 723 O O . LEU A 1 96 ? -0.571 -2.883 -0.148 1.00 96.31 96 LEU A O 1
ATOM 727 N N . ALA A 1 97 ? 0.303 -1.369 -1.553 1.00 96.31 97 ALA A N 1
ATOM 728 C CA . ALA A 1 97 ? 0.498 -2.318 -2.646 1.00 96.31 97 ALA A CA 1
ATOM 729 C C . ALA A 1 97 ? 1.454 -3.465 -2.282 1.00 96.31 97 ALA A C 1
ATOM 731 O O . ALA A 1 97 ? 1.176 -4.615 -2.606 1.00 96.31 97 ALA A O 1
ATOM 732 N N . LEU A 1 98 ? 2.555 -3.179 -1.580 1.00 94.88 98 LEU A N 1
ATOM 733 C CA . LEU A 1 98 ? 3.477 -4.214 -1.098 1.00 94.88 98 LEU A CA 1
ATOM 734 C C . LEU A 1 98 ? 2.843 -5.052 0.019 1.00 94.88 98 LEU A C 1
ATOM 736 O O . LEU A 1 98 ? 2.977 -6.274 0.022 1.00 94.88 98 LEU A O 1
ATOM 740 N N . HIS A 1 99 ? 2.105 -4.414 0.930 1.00 94.12 99 HIS A N 1
ATOM 741 C CA . HI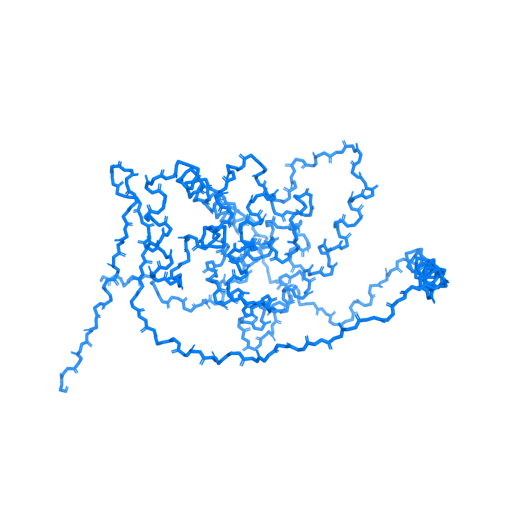S A 1 99 ? 1.386 -5.105 1.995 1.00 94.12 99 HIS A CA 1
ATOM 742 C C . HIS A 1 99 ? 0.376 -6.115 1.436 1.00 94.12 99 HIS A C 1
ATOM 744 O O . HIS A 1 99 ? 0.418 -7.285 1.805 1.00 94.12 99 HIS A O 1
ATOM 750 N N . VAL A 1 100 ? -0.490 -5.696 0.505 1.00 93.75 100 VAL A N 1
ATOM 751 C CA . VAL A 1 100 ? -1.510 -6.586 -0.076 1.00 93.75 100 VAL A CA 1
ATOM 752 C C . VAL A 1 100 ? -0.929 -7.553 -1.106 1.00 93.75 100 VAL A C 1
ATOM 754 O O . VAL A 1 100 ? -1.309 -8.718 -1.140 1.00 93.75 100 VAL A O 1
ATOM 757 N N . GLY A 1 101 ? 0.012 -7.096 -1.932 1.00 92.00 101 GLY A N 1
ATOM 758 C CA . GLY A 1 101 ? 0.539 -7.875 -3.043 1.00 92.00 101 GLY A CA 1
ATOM 759 C C . GLY A 1 101 ? 1.552 -8.919 -2.599 1.00 92.00 101 GLY A C 1
ATOM 760 O O . GLY A 1 101 ? 1.490 -10.057 -3.046 1.00 92.00 101 GLY A O 1
ATOM 761 N N . LEU A 1 102 ? 2.458 -8.564 -1.689 1.00 90.75 102 LEU A N 1
ATOM 762 C CA . LEU A 1 102 ? 3.548 -9.439 -1.250 1.00 90.75 102 LEU A CA 1
ATOM 763 C C . LEU A 1 102 ? 3.376 -9.949 0.186 1.00 90.75 102 LEU A C 1
ATOM 765 O O . LEU A 1 102 ? 4.247 -10.665 0.669 1.00 90.75 102 LEU A O 1
ATOM 769 N N . GLY A 1 103 ? 2.304 -9.569 0.888 1.00 89.00 103 GLY A N 1
ATOM 770 C CA . GLY A 1 103 ? 2.132 -9.918 2.302 1.00 89.00 103 GLY A CA 1
ATOM 771 C C . GLY A 1 103 ? 3.186 -9.265 3.201 1.00 89.00 103 GLY A C 1
ATOM 772 O O . GLY A 1 103 ? 3.536 -9.805 4.245 1.00 89.00 103 GLY A O 1
ATOM 773 N N . THR A 1 104 ? 3.756 -8.129 2.785 1.00 89.06 104 THR A N 1
ATOM 774 C CA . THR A 1 104 ? 4.845 -7.485 3.528 1.00 89.06 104 THR A CA 1
ATOM 775 C C . THR A 1 104 ? 4.326 -6.904 4.849 1.00 89.06 104 THR A C 1
ATOM 777 O O . THR A 1 104 ? 3.487 -5.998 4.851 1.00 89.06 104 THR A O 1
ATOM 780 N N . GLY A 1 105 ? 4.837 -7.414 5.975 1.00 88.94 105 GLY A N 1
ATOM 781 C CA . GLY A 1 105 ? 4.540 -6.908 7.322 1.00 88.94 105 GLY A CA 1
ATOM 782 C C . GLY A 1 105 ? 5.141 -5.523 7.592 1.00 88.94 105 GLY A C 1
ATOM 783 O O . GLY A 1 105 ? 6.033 -5.061 6.869 1.00 88.94 105 GLY A O 1
ATOM 784 N N . ALA A 1 106 ? 4.678 -4.834 8.643 1.00 89.25 106 ALA A N 1
ATOM 785 C CA . ALA A 1 106 ? 5.047 -3.431 8.847 1.00 89.25 106 ALA A CA 1
ATOM 786 C C . ALA A 1 106 ? 6.533 -3.215 9.149 1.00 89.25 106 ALA A C 1
ATOM 788 O O . ALA A 1 106 ? 7.075 -2.191 8.745 1.00 89.25 106 ALA A O 1
ATOM 789 N N . ALA A 1 107 ? 7.204 -4.162 9.811 1.00 89.31 107 ALA A N 1
ATOM 790 C CA . ALA A 1 107 ? 8.638 -4.059 10.086 1.00 89.31 107 ALA A CA 1
ATOM 791 C C . ALA A 1 107 ? 9.460 -3.978 8.787 1.00 89.31 107 ALA A C 1
ATOM 793 O O . ALA A 1 107 ? 10.250 -3.056 8.600 1.00 89.31 107 ALA A O 1
ATOM 794 N N . LEU A 1 108 ? 9.195 -4.881 7.838 1.00 90.81 108 LEU A N 1
ATOM 795 C CA . LEU A 1 108 ? 9.880 -4.874 6.546 1.00 90.81 108 LEU A CA 1
ATOM 796 C C . LEU A 1 108 ? 9.496 -3.640 5.712 1.00 90.81 108 LEU A C 1
ATOM 798 O O . LEU A 1 108 ? 10.354 -3.028 5.078 1.00 90.81 108 LEU A O 1
ATOM 802 N N . LEU A 1 109 ? 8.229 -3.210 5.752 1.00 93.56 109 LEU A N 1
ATOM 803 C CA . LEU A 1 109 ? 7.811 -1.958 5.110 1.00 93.56 109 LEU A CA 1
ATOM 804 C C . LEU A 1 109 ? 8.530 -0.735 5.692 1.00 93.56 109 LEU A C 1
ATOM 806 O O . LEU A 1 109 ? 8.908 0.156 4.932 1.00 93.56 109 LEU A O 1
ATOM 810 N N . ALA A 1 110 ? 8.742 -0.689 7.008 1.00 93.81 110 ALA A N 1
ATOM 811 C CA . ALA A 1 110 ? 9.481 0.382 7.670 1.00 93.81 110 ALA A CA 1
ATOM 812 C C . ALA A 1 110 ? 10.921 0.462 7.136 1.00 93.81 110 ALA A C 1
ATOM 814 O O . ALA A 1 110 ? 11.374 1.540 6.739 1.00 93.81 110 ALA A O 1
ATOM 815 N N . ASP A 1 111 ? 11.587 -0.688 7.003 1.00 93.44 111 ASP A N 1
ATOM 816 C CA . ASP A 1 111 ? 12.949 -0.795 6.469 1.00 93.44 111 ASP A CA 1
ATOM 817 C C . ASP A 1 111 ? 13.056 -0.454 4.976 1.00 93.44 111 ASP A C 1
ATOM 819 O O . ASP A 1 111 ? 14.063 0.119 4.534 1.00 93.44 111 ASP A O 1
ATOM 823 N N . VAL A 1 112 ? 12.044 -0.813 4.181 1.00 93.81 112 VAL A N 1
ATOM 824 C CA . VAL A 1 112 ? 11.969 -0.501 2.744 1.00 93.81 112 VAL A CA 1
ATOM 825 C C . VAL A 1 112 ? 11.728 0.990 2.523 1.00 93.81 112 VAL A C 1
ATOM 827 O O . VAL A 1 112 ? 12.396 1.615 1.696 1.00 93.81 112 VAL A O 1
ATOM 830 N N . LEU A 1 113 ? 10.780 1.569 3.263 1.00 93.75 113 LEU A N 1
ATOM 831 C CA . LEU A 1 113 ? 10.342 2.957 3.103 1.00 93.75 113 LEU A CA 1
ATOM 832 C C . LEU A 1 113 ? 11.201 3.956 3.887 1.00 93.75 113 LEU A C 1
ATOM 834 O O . LEU A 1 113 ? 11.043 5.163 3.686 1.00 93.75 113 LEU A O 1
ATOM 838 N N . GLN A 1 114 ? 12.108 3.460 4.734 1.00 93.38 114 GLN A N 1
ATOM 839 C CA . GLN A 1 114 ? 12.964 4.244 5.628 1.00 93.38 114 GLN A CA 1
ATOM 840 C C . GLN A 1 114 ? 12.136 5.168 6.533 1.00 93.38 114 GLN A C 1
ATOM 842 O O . GLN A 1 114 ? 12.321 6.387 6.557 1.00 93.38 114 GLN A O 1
ATOM 847 N N . VAL A 1 115 ? 11.175 4.576 7.243 1.00 93.44 115 VAL A N 1
ATOM 848 C CA . VAL A 1 115 ? 10.298 5.250 8.214 1.00 93.44 115 VAL A CA 1
ATOM 849 C C . VAL A 1 115 ? 10.265 4.469 9.524 1.00 93.44 115 VAL A C 1
ATOM 851 O O . VAL A 1 115 ? 10.663 3.310 9.563 1.00 93.44 115 VAL A O 1
ATOM 854 N N . ALA A 1 116 ? 9.772 5.086 10.597 1.00 86.12 116 ALA A N 1
ATOM 855 C CA . ALA A 1 116 ? 9.542 4.374 11.850 1.00 86.12 116 ALA A CA 1
ATOM 856 C C . ALA A 1 116 ? 8.399 3.337 11.699 1.00 86.12 116 ALA A C 1
ATOM 858 O O . ALA A 1 116 ? 7.436 3.614 10.970 1.00 86.12 116 ALA A O 1
ATOM 859 N N . PRO A 1 117 ? 8.452 2.172 12.379 1.00 78.62 117 PRO A N 1
ATOM 860 C CA . PRO A 1 117 ? 7.411 1.137 12.303 1.00 78.62 117 PRO A CA 1
ATOM 861 C C . PRO A 1 117 ? 5.996 1.644 12.610 1.00 78.62 117 PRO A C 1
ATOM 863 O O . PRO A 1 117 ? 5.023 1.249 11.966 1.00 78.62 117 PRO A O 1
ATOM 866 N N . GLU A 1 118 ? 5.869 2.578 13.550 1.00 79.81 118 GLU A N 1
ATOM 867 C CA . GLU A 1 118 ? 4.598 3.180 13.965 1.00 79.81 118 GLU A CA 1
ATOM 868 C C . GLU A 1 118 ? 3.976 4.006 12.829 1.00 79.81 118 GLU A C 1
ATOM 870 O O . GLU A 1 118 ? 2.754 4.087 12.683 1.00 79.81 118 GLU A O 1
ATOM 875 N N . GLN A 1 119 ? 4.822 4.582 11.974 1.00 91.62 119 GLN A N 1
ATOM 876 C CA . GLN A 1 119 ? 4.404 5.406 10.847 1.00 91.62 119 GLN A CA 1
ATOM 877 C C . GLN A 1 119 ? 3.819 4.573 9.703 1.00 91.62 119 GLN A C 1
ATOM 879 O O . GLN A 1 119 ? 2.991 5.077 8.942 1.00 91.62 119 GLN A O 1
ATOM 884 N N . VAL A 1 120 ? 4.201 3.296 9.591 1.00 93.50 120 VAL A N 1
ATOM 885 C CA . VAL A 1 120 ? 3.686 2.394 8.551 1.00 93.50 120 VAL A CA 1
ATOM 886 C C . VAL A 1 120 ? 2.175 2.232 8.670 1.00 93.50 120 VAL A C 1
ATOM 888 O O . VAL A 1 120 ? 1.473 2.297 7.665 1.00 93.50 120 VAL A O 1
ATOM 891 N N . GLY A 1 121 ? 1.649 2.119 9.891 1.00 93.50 121 GLY A N 1
ATOM 892 C CA . GLY A 1 121 ? 0.206 2.044 10.104 1.00 93.50 121 GLY A CA 1
ATOM 893 C C . GLY A 1 121 ? -0.539 3.265 9.577 1.00 93.50 121 GLY A C 1
ATOM 894 O O . GLY A 1 121 ? -1.533 3.133 8.868 1.00 93.50 121 GLY A O 1
ATOM 895 N N . LEU A 1 122 ? -0.009 4.461 9.827 1.00 93.69 122 LEU A N 1
ATOM 896 C CA . LEU A 1 122 ? -0.590 5.697 9.301 1.00 93.69 122 LEU A CA 1
ATOM 897 C C . LEU A 1 122 ? -0.531 5.755 7.769 1.00 93.69 122 LEU A C 1
ATOM 899 O O . LEU A 1 122 ? -1.491 6.202 7.146 1.00 93.69 122 LEU A O 1
ATOM 903 N N . LEU A 1 123 ? 0.559 5.278 7.160 1.00 95.44 123 LEU A N 1
ATOM 904 C CA . LEU A 1 123 ? 0.694 5.204 5.703 1.00 95.44 123 LEU A CA 1
ATOM 905 C C . LEU A 1 123 ? -0.328 4.242 5.087 1.00 95.44 123 LEU A C 1
ATOM 907 O O . LEU A 1 123 ? -1.008 4.607 4.129 1.00 95.44 123 LEU A O 1
ATOM 911 N N . LEU A 1 124 ? -0.477 3.044 5.654 1.00 94.94 124 LEU A N 1
ATOM 912 C CA . LEU A 1 124 ? -1.457 2.056 5.197 1.00 94.94 124 LEU A CA 1
ATOM 913 C C . LEU A 1 124 ? -2.889 2.584 5.342 1.00 94.94 124 LEU A C 1
ATOM 915 O O . LEU A 1 124 ? -3.721 2.424 4.451 1.00 94.94 124 LEU A O 1
ATOM 919 N N . ASP A 1 125 ? -3.182 3.251 6.455 1.00 92.88 125 ASP A N 1
ATOM 920 C CA . ASP A 1 125 ? -4.476 3.876 6.699 1.00 92.88 125 ASP A CA 1
ATOM 921 C C . ASP A 1 125 ? -4.772 5.032 5.725 1.00 92.88 125 ASP A C 1
ATOM 923 O O . ASP A 1 125 ? -5.878 5.147 5.189 1.00 92.88 125 ASP A O 1
ATOM 927 N N . GLN A 1 126 ? -3.773 5.871 5.452 1.00 93.31 126 GLN A N 1
ATOM 928 C CA . GLN A 1 126 ? -3.875 6.973 4.500 1.00 93.31 126 GLN A CA 1
ATOM 929 C C . GLN A 1 126 ? -4.109 6.474 3.071 1.00 93.31 126 GLN A C 1
ATOM 931 O O . GLN A 1 126 ? -4.944 7.036 2.364 1.00 93.31 126 GLN A O 1
ATOM 936 N N . ALA A 1 127 ? -3.402 5.423 2.653 1.00 94.94 127 ALA A N 1
ATOM 937 C CA . ALA A 1 127 ? -3.550 4.839 1.324 1.00 94.94 127 ALA A CA 1
ATOM 938 C C . ALA A 1 127 ? -4.964 4.295 1.096 1.00 94.94 127 ALA A C 1
ATOM 940 O O . ALA A 1 127 ? -5.588 4.622 0.088 1.00 94.94 127 ALA A O 1
ATOM 941 N N . ARG A 1 128 ? -5.509 3.546 2.066 1.00 94.38 128 ARG A N 1
ATOM 942 C CA . ARG A 1 128 ? -6.879 3.017 1.984 1.00 94.38 128 ARG A CA 1
ATOM 943 C C . ARG A 1 128 ? -7.908 4.142 1.893 1.00 94.38 128 ARG A C 1
ATOM 945 O O . ARG A 1 128 ? -8.769 4.100 1.024 1.00 94.38 128 ARG A O 1
ATOM 952 N N . ARG A 1 129 ? -7.791 5.181 2.732 1.00 91.94 129 ARG A N 1
ATOM 953 C CA . ARG A 1 129 ? -8.702 6.344 2.703 1.00 91.94 129 ARG A CA 1
ATOM 954 C C . ARG A 1 129 ? -8.628 7.140 1.402 1.00 91.94 129 ARG A C 1
ATOM 956 O O . ARG A 1 129 ? -9.647 7.651 0.954 1.00 91.94 129 ARG A O 1
ATOM 963 N N . ALA A 1 130 ? -7.443 7.253 0.810 1.00 91.00 130 ALA A N 1
ATOM 964 C CA . ALA A 1 130 ? -7.268 7.926 -0.472 1.00 91.00 130 ALA A CA 1
ATOM 965 C C . ALA A 1 130 ? -7.883 7.124 -1.633 1.00 91.00 130 ALA A C 1
ATOM 967 O O . ALA A 1 130 ? -8.524 7.705 -2.505 1.00 91.00 130 ALA A O 1
ATOM 968 N N . ALA A 1 131 ? -7.726 5.798 -1.622 1.00 89.56 131 ALA A N 1
ATOM 969 C CA . ALA A 1 131 ? -8.299 4.907 -2.630 1.00 89.56 131 ALA A CA 1
ATOM 970 C C . ALA A 1 131 ? -9.824 4.749 -2.494 1.00 89.56 131 ALA A C 1
ATOM 972 O O . ALA A 1 131 ? -10.530 4.684 -3.495 1.00 89.56 131 ALA A O 1
ATOM 973 N N . TYR A 1 132 ? -10.340 4.772 -1.260 1.00 90.75 132 TYR A N 1
ATOM 974 C CA . TYR A 1 132 ? -11.762 4.612 -0.950 1.00 90.75 132 TYR A CA 1
ATOM 975 C C . TYR A 1 132 ? -12.257 5.763 -0.056 1.00 90.75 132 TYR A C 1
ATOM 977 O O . TYR A 1 132 ? -12.417 5.585 1.154 1.00 90.75 132 TYR A O 1
ATOM 985 N N . PRO A 1 133 ? -12.549 6.952 -0.619 1.00 85.38 133 PRO A N 1
ATOM 986 C CA . PRO A 1 133 ? -12.938 8.133 0.161 1.00 85.38 133 PRO A CA 1
ATOM 987 C C . PRO A 1 133 ? -14.221 7.970 0.990 1.00 85.38 133 PRO A C 1
ATOM 989 O O . PRO A 1 133 ? -14.430 8.712 1.946 1.00 85.38 133 PRO A O 1
ATOM 992 N N . ALA A 1 134 ? -15.070 6.997 0.645 1.00 86.12 134 ALA A N 1
ATOM 993 C CA . ALA A 1 134 ? -16.285 6.659 1.387 1.00 86.12 134 ALA A CA 1
ATOM 994 C C . ALA A 1 134 ? -16.021 5.885 2.699 1.00 86.12 134 ALA A C 1
ATOM 996 O O . ALA A 1 134 ? -16.959 5.611 3.447 1.00 86.12 134 ALA A O 1
ATOM 997 N N . LEU A 1 135 ? -14.763 5.528 2.993 1.00 82.19 135 LEU A N 1
ATOM 998 C CA . LEU A 1 135 ? -14.372 4.850 4.230 1.00 82.19 135 LEU A CA 1
ATOM 999 C C . LEU A 1 135 ? -14.829 5.613 5.475 1.00 82.19 135 LEU A C 1
ATOM 1001 O O . LEU A 1 135 ? -14.528 6.795 5.655 1.00 82.19 135 LEU A O 1
ATOM 1005 N N . ALA A 1 136 ? -15.457 4.887 6.400 1.00 78.25 136 ALA A N 1
ATOM 1006 C CA . ALA A 1 136 ? -15.809 5.434 7.699 1.00 78.25 136 ALA A CA 1
ATOM 1007 C C . ALA A 1 136 ? -14.548 5.933 8.441 1.00 78.25 136 ALA A C 1
ATOM 1009 O O . ALA A 1 136 ? -13.570 5.185 8.587 1.00 78.25 136 ALA A O 1
ATOM 1010 N N . PRO A 1 137 ? -14.553 7.176 8.959 1.00 82.56 137 PRO A N 1
ATOM 1011 C CA . PRO A 1 137 ? -13.422 7.695 9.708 1.00 82.56 137 PRO A CA 1
ATOM 1012 C C . PRO A 1 137 ? -13.307 6.976 11.056 1.00 82.56 137 PRO A C 1
ATOM 1014 O O . PRO A 1 137 ? -14.250 6.959 11.856 1.00 82.56 137 PRO A O 1
ATOM 1017 N N . SER A 1 138 ? -12.124 6.443 11.342 1.00 88.69 138 SER A N 1
ATOM 1018 C CA . SER A 1 138 ? -11.778 5.866 12.641 1.00 88.69 138 SER A CA 1
ATOM 1019 C C . SER A 1 138 ? -11.519 6.939 13.703 1.00 88.69 138 SER A C 1
ATOM 1021 O O . SER A 1 138 ? -11.440 8.135 13.408 1.00 88.69 138 SER A O 1
ATOM 1023 N N . CYS A 1 139 ? -11.387 6.511 14.959 1.00 93.38 139 CYS A N 1
ATOM 1024 C CA . CYS A 1 139 ? -10.841 7.356 16.015 1.00 93.38 139 CYS A CA 1
ATOM 1025 C C . CYS A 1 139 ? -9.371 7.696 15.693 1.00 93.38 139 CYS A C 1
ATOM 1027 O O . CYS A 1 139 ? -8.598 6.770 15.425 1.00 93.38 139 CYS A O 1
ATOM 1029 N N . PRO A 1 140 ? -8.962 8.981 15.730 1.00 90.94 140 PRO A N 1
ATOM 1030 C CA . PRO A 1 140 ? -7.605 9.394 15.358 1.00 90.94 140 PRO A CA 1
ATOM 1031 C C . PRO A 1 140 ? -6.506 8.695 16.162 1.00 90.94 140 PRO A C 1
ATOM 1033 O O . PRO A 1 140 ? -5.489 8.308 15.595 1.00 90.94 140 PRO A O 1
ATOM 1036 N N . GLU A 1 141 ? -6.743 8.474 17.456 1.00 92.06 141 GLU A N 1
ATOM 1037 C CA . GLU A 1 141 ? -5.796 7.819 18.369 1.00 92.06 141 GLU A CA 1
ATOM 1038 C C . GLU A 1 141 ? -5.455 6.374 17.959 1.00 92.06 141 GLU A C 1
ATOM 1040 O O . GLU A 1 141 ? -4.350 5.908 18.213 1.00 92.06 141 GLU A O 1
ATOM 1045 N N . TYR A 1 142 ? -6.370 5.683 17.268 1.00 91.38 142 TYR A N 1
ATOM 1046 C CA . TYR A 1 142 ? -6.185 4.302 16.812 1.00 91.38 142 TYR A CA 1
ATOM 1047 C C . TYR A 1 142 ? -5.824 4.205 15.329 1.00 91.38 142 TYR A C 1
ATOM 1049 O O . TYR A 1 142 ? -5.702 3.096 14.820 1.00 91.38 142 TYR A O 1
ATOM 1057 N N . ALA A 1 143 ? -5.668 5.319 14.604 1.00 89.81 143 ALA A N 1
ATOM 1058 C CA . ALA A 1 143 ? -5.459 5.287 13.154 1.00 89.81 143 ALA A CA 1
ATOM 1059 C C . ALA A 1 143 ? -4.208 4.484 12.751 1.00 89.81 143 ALA A C 1
ATOM 1061 O O . ALA A 1 143 ? -4.266 3.699 11.807 1.00 89.81 143 ALA A O 1
ATOM 1062 N N . GLY A 1 144 ? -3.108 4.619 13.502 1.00 91.06 144 GLY A N 1
ATOM 1063 C CA . GLY A 1 144 ? -1.882 3.850 13.270 1.00 91.06 144 GLY A CA 1
ATOM 1064 C C . GLY A 1 144 ? -2.087 2.348 13.484 1.00 91.06 144 GLY A C 1
ATOM 1065 O O . GLY A 1 144 ? -1.821 1.550 12.587 1.00 91.06 144 GLY A O 1
ATOM 1066 N N . THR A 1 145 ? -2.634 1.958 14.637 1.00 92.12 145 THR A N 1
ATOM 1067 C CA . THR A 1 145 ? -2.910 0.552 14.981 1.00 92.12 145 THR A CA 1
ATOM 1068 C C . THR A 1 145 ? -3.922 -0.080 14.020 1.00 92.12 145 THR A C 1
ATOM 1070 O O . THR A 1 145 ? -3.716 -1.193 13.548 1.00 92.12 145 THR A O 1
ATOM 1073 N N . LEU A 1 146 ? -4.981 0.651 13.653 1.00 90.81 146 LEU A N 1
ATOM 1074 C CA . LEU A 1 146 ? -5.976 0.223 12.664 1.00 90.81 146 LEU A CA 1
ATOM 1075 C C . LEU A 1 146 ? -5.380 0.037 11.274 1.00 90.81 146 LEU A C 1
ATOM 1077 O O . LEU A 1 146 ? -5.799 -0.861 10.552 1.00 90.81 146 LEU A O 1
ATOM 1081 N N . GLY A 1 147 ? -4.412 0.861 10.880 1.00 90.31 147 GLY A N 1
ATOM 1082 C CA . GLY A 1 147 ? -3.713 0.682 9.612 1.00 90.31 147 GLY A CA 1
ATOM 1083 C C . GLY A 1 147 ? -2.957 -0.646 9.524 1.00 90.31 147 GLY A C 1
ATOM 1084 O O . GLY A 1 147 ? -2.824 -1.184 8.424 1.00 90.31 147 GLY A O 1
ATOM 1085 N N . ARG A 1 148 ? -2.540 -1.187 10.677 1.00 91.00 148 ARG A N 1
ATOM 1086 C CA . ARG A 1 148 ? -1.815 -2.456 10.856 1.00 91.00 148 ARG A CA 1
ATOM 1087 C C . ARG A 1 148 ? -2.704 -3.600 11.362 1.00 91.00 148 ARG A C 1
ATOM 1089 O O . ARG A 1 148 ? -2.186 -4.582 11.867 1.00 91.00 148 ARG A O 1
ATOM 1096 N N . TYR A 1 149 ? -4.030 -3.501 11.260 1.00 86.25 149 TYR A N 1
ATOM 1097 C CA . TYR A 1 149 ? -4.937 -4.489 11.872 1.00 86.25 149 TYR A CA 1
ATOM 1098 C C . TYR A 1 149 ? -4.699 -5.950 11.422 1.00 86.25 149 TYR A C 1
ATOM 1100 O O . TYR A 1 149 ? -5.022 -6.864 12.172 1.00 86.25 149 TYR A O 1
ATOM 1108 N N . GLY A 1 150 ? -4.183 -6.160 10.205 1.00 81.62 150 GLY A N 1
ATOM 1109 C CA . GLY A 1 150 ? -3.857 -7.476 9.640 1.00 81.62 150 GLY A CA 1
ATOM 1110 C C . GLY A 1 150 ? -2.372 -7.843 9.702 1.00 81.62 150 GLY A C 1
ATOM 1111 O O . GLY A 1 150 ? -1.969 -8.817 9.079 1.00 81.62 150 GLY A O 1
ATOM 1112 N N . ASP A 1 151 ? -1.559 -7.045 10.393 1.00 84.12 151 ASP A N 1
ATOM 1113 C CA . ASP A 1 151 ? -0.134 -7.294 10.598 1.00 84.12 151 ASP A CA 1
ATOM 1114 C C . ASP A 1 151 ? 0.056 -8.194 11.824 1.00 84.12 151 ASP A C 1
ATOM 1116 O O . ASP A 1 151 ? -0.288 -7.816 12.945 1.00 84.12 151 ASP A O 1
ATOM 1120 N N . ASP A 1 152 ? 0.612 -9.382 11.611 1.00 78.38 152 ASP A N 1
ATOM 1121 C CA . ASP A 1 152 ? 0.888 -10.378 12.652 1.00 78.38 152 ASP A CA 1
ATOM 1122 C C . ASP A 1 152 ? 2.017 -9.954 13.605 1.00 78.38 152 ASP A C 1
ATOM 1124 O O . ASP A 1 152 ? 2.155 -10.505 14.698 1.00 78.38 152 ASP A O 1
ATOM 1128 N N . THR A 1 153 ? 2.794 -8.938 13.219 1.00 80.06 153 THR A N 1
ATOM 1129 C CA . THR A 1 153 ? 3.838 -8.321 14.048 1.00 80.06 153 THR A CA 1
ATOM 1130 C C . THR A 1 153 ? 3.334 -7.158 14.906 1.00 80.06 153 THR A C 1
ATOM 1132 O O . THR A 1 153 ? 4.131 -6.457 15.541 1.00 80.06 153 THR A O 1
ATOM 1135 N N . LEU A 1 154 ? 2.024 -6.887 14.912 1.00 84.62 154 LEU A N 1
ATOM 1136 C CA . LEU A 1 154 ? 1.451 -5.863 15.777 1.00 84.62 154 LEU A CA 1
ATOM 1137 C C . LEU A 1 154 ? 1.633 -6.249 17.252 1.00 84.62 154 LEU A C 1
ATOM 1139 O O . LEU A 1 154 ? 1.349 -7.376 17.645 1.00 84.62 154 LEU A O 1
ATOM 1143 N N . ASP A 1 155 ? 2.089 -5.299 18.073 1.00 87.44 155 ASP A N 1
ATOM 1144 C CA . ASP A 1 155 ? 2.269 -5.541 19.503 1.00 87.44 155 ASP A CA 1
ATOM 1145 C C . ASP A 1 155 ? 0.955 -5.996 20.160 1.00 87.44 155 ASP A C 1
ATOM 1147 O O . ASP A 1 155 ? -0.110 -5.409 19.945 1.00 87.44 155 ASP A O 1
ATOM 1151 N N . ASN A 1 156 ? 1.038 -7.039 20.989 1.00 85.75 156 ASN A N 1
ATOM 1152 C CA . ASN A 1 156 ? -0.129 -7.678 21.598 1.00 85.75 156 ASN A CA 1
ATOM 1153 C C . ASN A 1 156 ? -0.921 -6.721 22.494 1.00 85.75 156 ASN A C 1
ATOM 1155 O O . ASN A 1 156 ? -2.148 -6.822 22.577 1.00 85.75 156 ASN A O 1
ATOM 1159 N N . VAL A 1 157 ? -0.244 -5.782 23.162 1.00 90.94 157 VAL A N 1
ATOM 1160 C CA . VAL A 1 157 ? -0.902 -4.790 24.014 1.00 90.94 157 VAL A CA 1
ATOM 1161 C C . VAL A 1 157 ? -1.694 -3.818 23.148 1.00 90.94 157 VAL A C 1
ATOM 1163 O O . VAL A 1 157 ? -2.848 -3.517 23.464 1.00 90.94 157 VAL A O 1
ATOM 1166 N N . ASP A 1 158 ? -1.126 -3.359 22.037 1.00 90.25 158 ASP A N 1
ATOM 1167 C CA . ASP A 1 158 ? -1.813 -2.446 21.123 1.00 90.25 158 ASP A CA 1
ATOM 1168 C C . ASP A 1 158 ? -2.952 -3.125 20.353 1.00 90.25 158 ASP A C 1
ATOM 1170 O O . ASP A 1 158 ? -4.037 -2.546 20.230 1.00 90.25 158 ASP A O 1
ATOM 1174 N N . ALA A 1 159 ? -2.770 -4.379 19.936 1.00 89.31 159 ALA A N 1
ATOM 1175 C CA . ALA A 1 159 ? -3.837 -5.201 19.371 1.00 89.31 159 ALA A CA 1
ATOM 1176 C C . ALA A 1 159 ? -4.993 -5.378 20.373 1.00 89.31 159 ALA A C 1
ATOM 1178 O O . ALA A 1 159 ? -6.158 -5.141 20.040 1.00 89.31 159 ALA A O 1
ATOM 1179 N N . ALA A 1 160 ? -4.686 -5.707 21.633 1.00 90.62 160 ALA A N 1
ATOM 1180 C CA . ALA A 1 160 ? -5.691 -5.859 22.683 1.00 90.62 160 ALA A CA 1
ATOM 1181 C C . ALA A 1 160 ? -6.428 -4.543 22.988 1.00 90.62 160 ALA A C 1
ATOM 1183 O O . ALA A 1 160 ? -7.655 -4.549 23.144 1.00 90.62 160 ALA A O 1
ATOM 1184 N N . LYS A 1 161 ? -5.717 -3.405 23.033 1.00 93.56 161 LYS A N 1
ATOM 1185 C CA . LYS A 1 161 ? -6.332 -2.072 23.181 1.00 93.56 161 LYS A CA 1
ATOM 1186 C C . LYS A 1 161 ? -7.299 -1.784 22.035 1.00 93.56 161 LYS A C 1
ATOM 1188 O O . LYS A 1 161 ? -8.431 -1.369 22.293 1.00 93.56 161 LYS A O 1
ATOM 1193 N N . LEU A 1 162 ? -6.887 -2.048 20.794 1.00 92.00 162 LEU A N 1
ATOM 1194 C CA . LEU A 1 162 ? -7.723 -1.829 19.617 1.00 92.00 162 LEU A CA 1
ATOM 1195 C C . LEU A 1 162 ? -8.990 -2.692 19.656 1.00 92.00 162 LEU A C 1
ATOM 1197 O O . LEU A 1 162 ? -10.091 -2.170 19.479 1.00 92.00 162 LEU A O 1
ATOM 1201 N N . VAL A 1 163 ? -8.859 -3.991 19.943 1.00 92.12 163 VAL A N 1
ATOM 1202 C CA . VAL A 1 163 ? -10.005 -4.911 20.045 1.00 92.12 163 VAL A CA 1
ATOM 1203 C C . VAL A 1 163 ? -10.952 -4.475 21.163 1.00 92.12 163 VAL A C 1
ATOM 1205 O O . VAL A 1 163 ? -12.166 -4.400 20.956 1.00 92.12 163 VAL A O 1
ATOM 1208 N N . ARG A 1 164 ? -10.417 -4.124 22.341 1.00 95.00 164 ARG A N 1
ATOM 1209 C CA . ARG A 1 164 ? -11.219 -3.618 23.464 1.00 95.00 164 ARG A CA 1
ATOM 1210 C C . ARG A 1 164 ? -11.992 -2.360 23.074 1.00 95.00 164 ARG A C 1
ATOM 1212 O O . ARG A 1 164 ? -13.176 -2.259 23.389 1.00 95.00 164 ARG A O 1
ATOM 1219 N N . HIS A 1 165 ? -11.353 -1.427 22.374 1.00 95.31 165 HIS A N 1
ATOM 1220 C CA . HIS A 1 165 ? -12.004 -0.208 21.911 1.00 95.31 165 HIS A CA 1
ATOM 1221 C C . HIS A 1 165 ? -13.078 -0.489 20.846 1.00 95.31 165 HIS A C 1
ATOM 1223 O O . HIS A 1 165 ? -14.201 0.003 20.959 1.00 95.31 165 HIS A O 1
ATOM 1229 N N . ALA A 1 166 ? -12.789 -1.326 19.844 1.00 94.12 166 ALA A N 1
ATOM 1230 C CA . ALA A 1 166 ? -13.719 -1.659 18.759 1.00 94.12 166 ALA A CA 1
ATOM 1231 C C . ALA A 1 166 ? -14.996 -2.380 19.241 1.00 94.12 166 ALA A C 1
ATOM 1233 O O . ALA A 1 166 ? -16.054 -2.278 18.610 1.00 94.12 166 ALA A O 1
ATOM 1234 N N . ARG A 1 167 ? -14.949 -3.054 20.400 1.00 95.25 167 ARG A N 1
ATOM 1235 C CA . ARG A 1 167 ? -16.151 -3.599 21.056 1.00 95.25 167 ARG A CA 1
ATOM 1236 C C . ARG A 1 167 ? -17.125 -2.500 21.485 1.00 95.25 167 ARG A C 1
ATOM 1238 O O . ARG A 1 167 ? -18.325 -2.675 21.304 1.00 95.25 167 ARG A O 1
ATOM 1245 N N . GLY A 1 168 ? -16.629 -1.363 21.976 1.00 95.12 168 GLY A N 1
ATOM 1246 C CA . GLY A 1 168 ? -17.454 -0.222 22.398 1.00 95.12 168 GLY A CA 1
ATOM 1247 C C . GLY A 1 168 ? -17.676 0.853 21.327 1.00 95.12 168 GLY A C 1
ATOM 1248 O O . GLY A 1 168 ? -18.586 1.665 21.459 1.00 95.12 168 GLY A O 1
ATOM 1249 N N . CYS A 1 169 ? -16.871 0.873 20.262 1.00 96.31 169 CYS A N 1
ATOM 1250 C CA . CYS A 1 169 ? -16.886 1.929 19.251 1.00 96.31 169 CYS A CA 1
ATOM 1251 C C . CYS A 1 169 ? -17.327 1.405 17.876 1.00 96.31 169 CYS A C 1
ATOM 1253 O O . CYS A 1 169 ? -16.543 0.792 17.148 1.00 96.31 169 CYS A O 1
ATOM 1255 N N . ALA A 1 170 ? -18.569 1.713 17.482 1.00 93.25 170 ALA A N 1
ATOM 1256 C CA . ALA A 1 170 ? -19.132 1.311 16.187 1.00 93.25 170 ALA A CA 1
ATOM 1257 C C . ALA A 1 170 ? -18.308 1.820 14.988 1.00 93.25 170 ALA A C 1
ATOM 1259 O O . ALA A 1 170 ? -18.139 1.101 14.007 1.00 93.25 170 ALA A O 1
ATOM 1260 N N . ARG A 1 171 ? -17.724 3.025 15.091 1.00 92.31 171 ARG A N 1
ATOM 1261 C CA . ARG A 1 171 ? -16.860 3.600 14.046 1.00 92.31 171 ARG A CA 1
ATOM 1262 C C . ARG A 1 171 ? -15.599 2.770 13.822 1.00 92.31 171 ARG A C 1
ATOM 1264 O O . ARG A 1 171 ? -15.268 2.468 12.682 1.00 92.31 171 ARG A O 1
ATOM 1271 N N . CYS A 1 172 ? -14.907 2.387 14.896 1.00 92.81 172 CYS A N 1
ATOM 1272 C CA . CYS A 1 172 ? -13.695 1.571 14.802 1.00 92.81 172 CYS A CA 1
ATOM 1273 C C . CYS A 1 172 ? -13.999 0.130 14.374 1.00 92.81 172 CYS A C 1
ATOM 1275 O O . CYS A 1 172 ? -13.190 -0.473 13.676 1.00 92.81 172 CYS A O 1
ATOM 1277 N N . ARG A 1 173 ? -15.178 -0.401 14.714 1.00 93.56 173 ARG A N 1
ATOM 1278 C CA . ARG A 1 173 ? -15.632 -1.709 14.225 1.00 93.56 173 ARG A CA 1
ATOM 1279 C C . ARG A 1 173 ? -15.867 -1.708 12.712 1.00 93.56 173 ARG A C 1
ATOM 1281 O O . ARG A 1 173 ? -15.219 -2.470 12.002 1.00 93.56 173 ARG A O 1
ATOM 1288 N N . ALA A 1 174 ? -16.684 -0.775 12.219 1.00 91.12 174 ALA A N 1
ATOM 1289 C CA . ALA A 1 174 ? -16.935 -0.606 10.786 1.00 91.12 174 ALA A CA 1
ATOM 1290 C C . ALA A 1 174 ? -15.641 -0.310 10.005 1.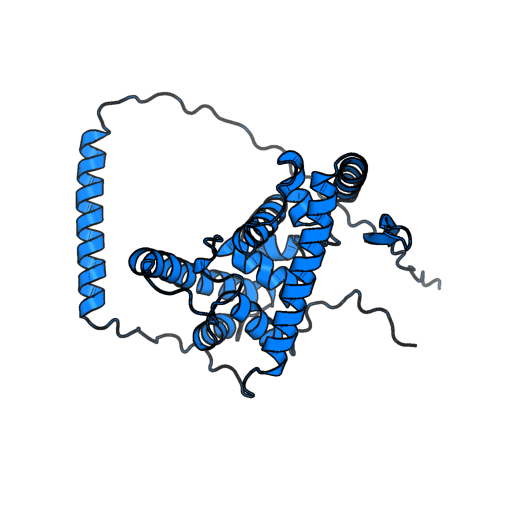00 91.12 174 ALA A C 1
ATOM 1292 O O . ALA A 1 174 ? -15.453 -0.769 8.880 1.00 91.12 174 ALA A O 1
ATOM 1293 N N . ALA A 1 175 ? -14.714 0.429 10.621 1.00 92.12 175 ALA A N 1
ATOM 1294 C CA . ALA A 1 175 ? -13.390 0.699 10.081 1.00 92.12 175 ALA A CA 1
ATOM 1295 C C . ALA A 1 175 ? -12.546 -0.576 9.876 1.00 92.12 175 ALA A C 1
ATOM 1297 O O . ALA A 1 175 ? -11.882 -0.679 8.843 1.00 92.12 175 ALA A O 1
ATOM 1298 N N . ILE A 1 176 ? -12.558 -1.526 10.818 1.00 91.81 176 ILE A N 1
ATOM 1299 C CA . ILE A 1 176 ? -11.848 -2.811 10.679 1.00 91.81 176 ILE A CA 1
ATOM 1300 C C . ILE A 1 176 ? -12.462 -3.629 9.540 1.00 91.81 176 ILE A C 1
ATOM 1302 O O . ILE A 1 176 ? -11.742 -4.084 8.655 1.00 91.81 176 ILE A O 1
ATOM 1306 N N . GLU A 1 177 ? -13.790 -3.757 9.521 1.00 91.50 177 GLU A N 1
ATOM 1307 C CA . GLU A 1 177 ? -14.517 -4.506 8.486 1.00 91.50 177 GLU A CA 1
ATOM 1308 C C . GLU A 1 177 ? -14.255 -3.942 7.085 1.00 91.50 177 GLU A C 1
ATOM 1310 O O . GLU A 1 177 ? -13.893 -4.685 6.174 1.00 91.50 177 GLU A O 1
ATOM 1315 N N . SER A 1 178 ? -14.340 -2.617 6.933 1.00 91.38 178 SER A N 1
ATOM 1316 C CA . SER A 1 178 ? -14.085 -1.946 5.652 1.00 91.38 178 SER A CA 1
ATOM 1317 C C . SER A 1 178 ? -12.649 -2.162 5.171 1.00 91.38 178 SER A C 1
ATOM 1319 O O . SER A 1 178 ? -12.429 -2.400 3.990 1.00 91.38 178 SER A O 1
ATOM 1321 N N . ARG A 1 179 ? -11.655 -2.106 6.072 1.00 92.69 179 ARG A N 1
ATOM 1322 C CA . ARG A 1 179 ? -10.243 -2.336 5.712 1.00 92.69 179 ARG A CA 1
ATOM 1323 C C . ARG A 1 179 ? -9.998 -3.782 5.293 1.00 92.69 179 ARG A C 1
ATOM 1325 O O . ARG A 1 179 ? -9.263 -4.000 4.337 1.00 92.69 179 ARG A O 1
ATOM 1332 N N . ARG A 1 180 ? -10.656 -4.744 5.949 1.00 92.12 180 ARG A N 1
ATOM 1333 C CA . ARG A 1 180 ? -10.607 -6.156 5.552 1.00 92.12 180 ARG A CA 1
ATOM 1334 C C . ARG A 1 180 ? -11.173 -6.377 4.159 1.00 92.12 180 ARG A C 1
ATOM 1336 O O . ARG A 1 180 ? -10.536 -7.055 3.361 1.00 92.12 180 ARG A O 1
ATOM 1343 N N . TRP A 1 181 ? -12.335 -5.797 3.876 1.00 93.44 181 TRP A N 1
ATOM 1344 C CA . TRP A 1 181 ? -12.953 -5.881 2.555 1.00 93.44 181 TRP A CA 1
ATOM 1345 C C . TRP A 1 181 ? -12.073 -5.239 1.470 1.00 93.44 181 TRP A C 1
ATOM 1347 O O . TRP A 1 181 ? -11.828 -5.872 0.450 1.00 93.44 181 TRP A O 1
ATOM 1357 N N . ILE A 1 182 ? -11.514 -4.049 1.726 1.00 93.12 182 ILE A N 1
ATOM 1358 C CA . ILE A 1 182 ? -10.589 -3.374 0.797 1.00 93.12 182 ILE A CA 1
ATOM 1359 C C . ILE A 1 182 ? -9.348 -4.222 0.527 1.00 93.12 182 ILE A C 1
ATOM 1361 O O . ILE A 1 182 ? -8.951 -4.386 -0.621 1.00 93.12 182 ILE A O 1
ATOM 1365 N N . ASP A 1 183 ? -8.715 -4.761 1.571 1.00 94.62 183 ASP A N 1
ATOM 1366 C CA . ASP A 1 183 ? -7.504 -5.556 1.380 1.00 94.62 183 ASP A CA 1
ATOM 1367 C C . ASP A 1 183 ? -7.803 -6.856 0.616 1.00 94.62 183 ASP A C 1
ATOM 1369 O O . ASP A 1 183 ? -6.963 -7.303 -0.159 1.00 94.62 183 ASP A O 1
ATOM 1373 N N . GLU A 1 184 ? -8.989 -7.445 0.801 1.00 94.56 184 GLU A N 1
ATOM 1374 C CA . GLU A 1 184 ? -9.459 -8.597 0.020 1.00 94.56 184 GLU A CA 1
ATOM 1375 C C . GLU A 1 184 ? -9.671 -8.243 -1.454 1.00 94.56 184 GLU A C 1
ATOM 1377 O O . GLU A 1 184 ? -9.169 -8.941 -2.332 1.00 94.56 184 GLU A O 1
ATOM 1382 N N . GLU A 1 185 ? -10.351 -7.130 -1.733 1.00 95.19 185 GLU A N 1
ATOM 1383 C CA . GLU A 1 185 ? -10.582 -6.641 -3.094 1.00 95.19 185 GLU A CA 1
ATOM 1384 C C . GLU A 1 185 ? -9.257 -6.340 -3.813 1.00 95.19 185 GLU A C 1
ATOM 1386 O O . GLU A 1 185 ? -9.036 -6.782 -4.943 1.00 95.19 185 GLU A O 1
ATOM 1391 N N . LEU A 1 186 ? -8.334 -5.645 -3.141 1.00 95.19 186 LEU A N 1
ATOM 1392 C CA . LEU A 1 186 ? -7.015 -5.340 -3.692 1.00 95.19 186 LEU A CA 1
ATOM 1393 C C . LEU A 1 186 ? -6.186 -6.611 -3.917 1.00 95.19 186 LEU A C 1
ATOM 1395 O O . LEU A 1 186 ? -5.513 -6.709 -4.943 1.00 95.19 186 LEU A O 1
ATOM 1399 N N . ARG A 1 187 ? -6.245 -7.595 -3.008 1.00 95.31 187 ARG A N 1
ATOM 1400 C CA . ARG A 1 187 ? -5.581 -8.900 -3.189 1.00 95.31 187 ARG A CA 1
ATOM 1401 C C . ARG A 1 187 ? -6.138 -9.651 -4.394 1.00 95.31 187 ARG A C 1
ATOM 1403 O O . ARG A 1 187 ? -5.358 -10.062 -5.251 1.00 95.31 187 ARG A O 1
ATOM 1410 N N . ALA A 1 188 ? -7.461 -9.732 -4.522 1.00 94.81 188 ALA A N 1
ATOM 1411 C CA . ALA A 1 188 ? -8.107 -10.349 -5.677 1.00 94.81 188 ALA A CA 1
ATOM 1412 C C . ALA A 1 188 ? -7.697 -9.663 -6.991 1.00 94.81 188 ALA A C 1
ATOM 1414 O O . ALA A 1 188 ? -7.437 -10.336 -7.992 1.00 94.81 188 ALA A O 1
ATOM 1415 N N . ARG A 1 189 ? -7.564 -8.329 -6.978 1.00 94.88 189 ARG A N 1
ATOM 1416 C CA . ARG A 1 189 ? -7.092 -7.569 -8.139 1.00 94.88 189 ARG A CA 1
ATOM 1417 C C . ARG A 1 189 ? -5.631 -7.863 -8.474 1.00 94.88 189 ARG A C 1
ATOM 1419 O O . ARG A 1 189 ? -5.312 -7.992 -9.652 1.00 94.88 189 ARG A O 1
ATOM 1426 N N . VAL A 1 190 ? -4.751 -8.015 -7.482 1.00 94.44 190 VAL A N 1
ATOM 1427 C CA . VAL A 1 190 ? -3.362 -8.460 -7.714 1.00 94.44 190 VAL A CA 1
ATOM 1428 C C . VAL A 1 190 ? -3.340 -9.847 -8.347 1.00 94.44 190 VAL A C 1
ATOM 1430 O O . VAL A 1 190 ? -2.630 -10.045 -9.328 1.00 94.44 190 VAL A O 1
ATOM 1433 N N . ASP A 1 191 ? -4.141 -10.786 -7.845 1.00 93.94 191 ASP A N 1
ATOM 1434 C CA . ASP A 1 191 ? -4.187 -12.146 -8.388 1.00 93.94 191 ASP A CA 1
ATOM 1435 C C . ASP A 1 191 ? -4.767 -12.180 -9.817 1.00 93.94 191 ASP A C 1
ATOM 1437 O O . ASP A 1 191 ? -4.387 -13.023 -10.631 1.00 93.94 191 ASP A O 1
ATOM 1441 N N . GLU A 1 192 ? -5.691 -11.277 -10.157 1.00 92.94 192 GLU A N 1
ATOM 1442 C CA . GLU A 1 192 ? -6.167 -11.079 -11.532 1.00 92.94 192 GLU A CA 1
ATOM 1443 C C . GLU A 1 192 ? -5.078 -10.501 -12.436 1.00 92.94 192 GLU A C 1
ATOM 1445 O O . GLU A 1 192 ? -4.802 -11.067 -13.494 1.00 92.94 192 GLU A O 1
ATOM 1450 N N . LEU A 1 193 ? -4.413 -9.431 -11.993 1.00 92.25 193 LEU A N 1
ATOM 1451 C CA . LEU A 1 193 ? -3.320 -8.792 -12.726 1.00 92.25 193 LEU A CA 1
ATOM 1452 C C . LEU A 1 193 ? -2.168 -9.770 -12.966 1.00 92.25 193 LEU A C 1
ATOM 1454 O O . LEU A 1 193 ? -1.630 -9.809 -14.066 1.00 92.25 193 LEU A O 1
ATOM 1458 N N . GLN A 1 194 ? -1.837 -10.604 -11.977 1.00 91.44 194 GLN A N 1
ATOM 1459 C CA . GLN A 1 194 ? -0.800 -11.626 -12.094 1.00 91.44 194 GLN A CA 1
ATOM 1460 C C . GLN A 1 194 ? -1.135 -12.662 -13.177 1.00 91.44 194 GLN A C 1
ATOM 1462 O O . GLN A 1 194 ? -0.249 -13.070 -13.924 1.00 91.44 194 GLN A O 1
ATOM 1467 N N . ARG A 1 195 ? -2.407 -13.067 -13.302 1.00 89.94 195 ARG A N 1
ATOM 1468 C CA . ARG A 1 195 ? -2.855 -14.050 -14.307 1.00 89.94 195 ARG A CA 1
ATOM 1469 C C . ARG A 1 195 ? -2.771 -13.536 -15.743 1.00 89.94 195 ARG A C 1
ATOM 1471 O O . ARG A 1 195 ? -2.627 -14.347 -16.653 1.00 89.94 195 ARG A O 1
ATOM 1478 N N . VAL A 1 196 ? -2.875 -12.224 -15.946 1.00 89.38 196 VAL A N 1
ATOM 1479 C CA . VAL A 1 196 ? -2.821 -11.592 -17.276 1.00 89.38 196 VAL A CA 1
ATOM 1480 C C . VAL A 1 196 ? -1.445 -11.012 -17.609 1.00 89.38 196 VAL A C 1
ATOM 1482 O O . VAL A 1 196 ? -1.293 -10.372 -18.649 1.00 89.38 196 VAL A O 1
ATOM 1485 N N . LEU A 1 197 ? -0.435 -11.223 -16.752 1.00 86.06 197 LEU A N 1
ATOM 1486 C CA . LEU A 1 197 ? 0.915 -10.738 -17.022 1.00 86.06 197 LEU A CA 1
ATOM 1487 C C . LEU A 1 197 ? 1.455 -11.350 -18.320 1.00 86.06 197 LEU A C 1
ATOM 1489 O O . LEU A 1 197 ? 1.392 -12.570 -18.499 1.00 86.06 197 LEU A O 1
ATOM 1493 N N . PRO A 1 198 ? 2.029 -10.530 -19.220 1.00 80.06 198 PRO A N 1
ATOM 1494 C CA . PRO A 1 198 ? 2.645 -11.052 -20.423 1.00 80.06 198 PRO A CA 1
ATOM 1495 C C . PRO A 1 198 ? 3.813 -11.975 -20.042 1.00 80.06 198 PRO A C 1
ATOM 1497 O O . PRO A 1 198 ? 4.642 -11.596 -19.201 1.00 80.06 198 PRO A O 1
ATOM 1500 N N . PRO A 1 199 ? 3.895 -13.172 -20.652 1.00 67.44 199 PRO A N 1
ATOM 1501 C CA . PRO A 1 199 ? 4.989 -14.095 -20.409 1.00 67.44 199 PRO A CA 1
ATOM 1502 C C . PRO A 1 199 ? 6.281 -13.518 -20.986 1.00 67.44 199 PRO A C 1
ATOM 1504 O O . PRO A 1 199 ? 6.326 -13.094 -22.140 1.00 67.44 199 PRO A O 1
ATOM 1507 N N . GLY A 1 200 ? 7.345 -13.523 -20.191 1.00 66.38 200 GLY A N 1
ATOM 1508 C CA . GLY A 1 200 ? 8.667 -13.099 -20.637 1.00 66.38 200 GLY A CA 1
ATOM 1509 C C . GLY A 1 200 ? 9.479 -12.451 -19.519 1.00 66.38 200 GLY A C 1
ATOM 1510 O O . GLY A 1 200 ? 8.903 -11.880 -18.590 1.00 66.38 200 GLY A O 1
ATOM 1511 N N . PRO A 1 201 ? 10.817 -12.549 -19.582 1.00 72.88 201 PRO A N 1
ATOM 1512 C CA . PRO A 1 201 ? 11.682 -11.887 -18.620 1.00 72.88 201 PRO A CA 1
ATOM 1513 C C . PRO A 1 201 ? 11.529 -10.367 -18.732 1.00 72.88 201 PRO A C 1
ATOM 1515 O O . PRO A 1 201 ? 11.368 -9.822 -19.824 1.00 72.88 201 PRO A O 1
ATOM 1518 N N . LEU A 1 202 ? 11.607 -9.675 -17.595 1.00 78.25 202 LEU A N 1
ATOM 1519 C CA . LEU A 1 202 ? 11.765 -8.225 -17.604 1.00 78.25 202 LEU A CA 1
ATOM 1520 C C . LEU A 1 202 ? 13.106 -7.872 -18.254 1.00 78.25 202 LEU A C 1
ATOM 15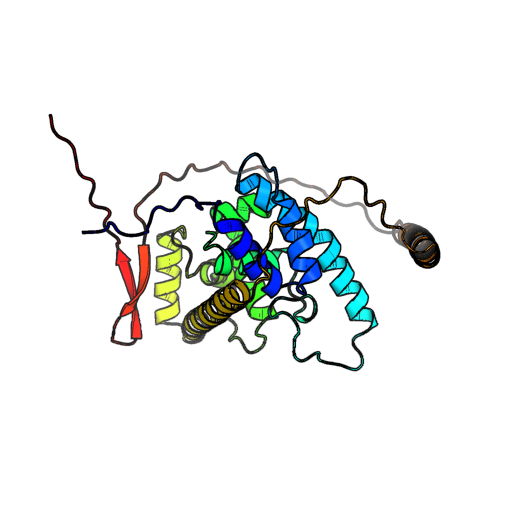22 O O . LEU A 1 202 ? 14.146 -8.418 -17.882 1.00 78.25 202 LEU A O 1
ATOM 1526 N N . GLU A 1 203 ? 13.084 -6.919 -19.178 1.00 74.62 203 GLU A N 1
ATOM 1527 C CA . GLU A 1 203 ? 14.304 -6.314 -19.702 1.00 74.62 203 GLU A CA 1
ATOM 1528 C C . GLU A 1 203 ? 15.009 -5.557 -18.561 1.00 74.62 203 GLU A C 1
ATOM 1530 O O . GLU A 1 203 ? 14.387 -4.705 -17.909 1.00 74.62 203 GLU A O 1
ATOM 1535 N N . PRO A 1 204 ? 16.291 -5.849 -18.271 1.00 72.75 204 PRO A N 1
ATOM 1536 C CA . PRO A 1 204 ? 17.024 -5.118 -17.253 1.00 72.75 204 PRO A CA 1
ATOM 1537 C C . PRO A 1 204 ? 17.079 -3.638 -1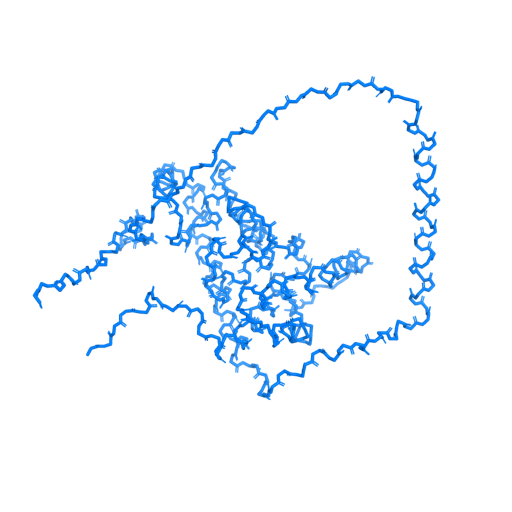7.624 1.00 72.75 204 PRO A C 1
ATOM 1539 O O . PRO A 1 204 ? 17.297 -3.269 -18.782 1.00 72.75 204 PRO A O 1
ATOM 1542 N N . VAL A 1 205 ? 16.914 -2.769 -16.622 1.00 72.38 205 VAL A N 1
ATOM 1543 C CA . VAL A 1 205 ? 17.056 -1.326 -16.823 1.00 72.38 205 VAL A CA 1
ATOM 1544 C C . VAL A 1 205 ? 18.507 -1.057 -17.206 1.00 72.38 205 VAL A C 1
ATOM 1546 O O . VAL A 1 205 ? 19.392 -1.005 -16.353 1.00 72.38 205 VAL A O 1
ATOM 1549 N N . SER A 1 206 ? 18.761 -0.918 -18.505 1.00 61.53 206 SER A N 1
ATOM 1550 C CA . SER A 1 206 ? 20.083 -0.598 -19.023 1.00 61.53 206 SER A CA 1
ATOM 1551 C C . SER A 1 206 ? 20.487 0.765 -18.466 1.00 61.53 206 SER A C 1
ATOM 1553 O O . SER A 1 206 ? 19.887 1.796 -18.787 1.00 61.53 206 SER A O 1
ATOM 1555 N N . GLY A 1 207 ? 21.475 0.768 -17.568 1.00 47.53 207 GLY A N 1
ATOM 1556 C CA . GLY A 1 207 ? 22.078 1.994 -17.062 1.00 47.53 207 GLY A CA 1
ATOM 1557 C C . GLY A 1 207 ? 22.515 2.848 -18.249 1.00 47.53 207 GLY A C 1
ATOM 1558 O O . GLY A 1 207 ? 23.263 2.375 -19.094 1.00 47.53 207 GLY A O 1
ATOM 1559 N N . LEU A 1 208 ? 22.025 4.089 -18.310 1.00 43.09 208 LEU A N 1
ATOM 1560 C CA . LEU A 1 208 ? 22.106 5.016 -19.450 1.00 43.09 208 LEU A CA 1
ATOM 1561 C C . LEU A 1 208 ? 21.082 4.826 -20.587 1.00 43.09 208 LEU A C 1
ATOM 1563 O O . LEU A 1 208 ? 21.403 5.063 -21.748 1.00 43.09 208 LEU A O 1
ATOM 1567 N N . SER A 1 209 ? 19.791 4.690 -20.280 1.00 39.84 209 SER A N 1
ATOM 1568 C CA . SER A 1 209 ? 18.835 5.508 -21.040 1.00 39.84 209 SER A CA 1
ATOM 1569 C C . SER A 1 209 ? 18.941 6.937 -20.508 1.00 39.84 209 SER A C 1
ATOM 1571 O O . SER A 1 209 ? 18.195 7.364 -19.622 1.00 39.84 209 SER A O 1
ATOM 1573 N N . ARG A 1 210 ? 19.930 7.682 -21.016 1.00 40.38 210 ARG A N 1
ATOM 1574 C CA . ARG A 1 210 ? 19.880 9.142 -21.045 1.00 40.38 210 ARG A CA 1
ATOM 1575 C C . ARG A 1 210 ? 18.589 9.439 -21.795 1.00 40.38 210 ARG A C 1
ATOM 1577 O O . ARG A 1 210 ? 18.579 9.391 -23.019 1.00 40.38 210 ARG A O 1
ATOM 1584 N N . ALA A 1 211 ? 17.491 9.583 -21.050 1.00 40.44 211 ALA A N 1
ATOM 1585 C CA . ALA A 1 211 ? 16.206 9.935 -21.606 1.00 40.44 211 ALA A CA 1
ATOM 1586 C C . ALA A 1 211 ? 16.496 11.133 -22.498 1.00 40.44 211 ALA A C 1
ATOM 1588 O O . ALA A 1 211 ? 16.962 12.170 -22.016 1.00 40.44 211 ALA A O 1
ATOM 1589 N N . THR A 1 212 ? 16.322 10.961 -23.802 1.00 39.53 212 THR A N 1
ATOM 1590 C CA . THR A 1 212 ? 16.147 12.068 -24.721 1.00 39.53 212 THR A CA 1
ATOM 1591 C C . THR A 1 212 ? 14.885 12.756 -24.238 1.00 39.53 212 THR A C 1
ATOM 1593 O O . THR A 1 212 ? 13.779 12.488 -24.690 1.00 39.53 212 THR A O 1
ATOM 1596 N N . ILE A 1 213 ? 15.046 13.603 -23.221 1.00 40.78 213 ILE A N 1
ATOM 1597 C CA . ILE A 1 213 ? 14.097 14.640 -22.891 1.00 40.78 213 ILE A CA 1
ATOM 1598 C C . ILE A 1 213 ? 14.004 15.403 -24.212 1.00 40.78 213 ILE A C 1
ATOM 1600 O O . ILE A 1 213 ? 15.017 15.980 -24.620 1.00 40.78 213 ILE A O 1
ATOM 1604 N N . PRO A 1 214 ? 12.874 15.344 -24.943 1.00 41.88 214 PRO A N 1
ATOM 1605 C CA . PRO A 1 214 ? 12.742 16.129 -26.160 1.00 41.88 214 PRO A CA 1
ATOM 1606 C C . PRO A 1 214 ? 13.091 17.562 -25.766 1.00 41.88 214 PRO A C 1
ATOM 1608 O O . PRO A 1 214 ? 12.568 18.035 -24.758 1.00 41.88 214 PRO A O 1
ATOM 1611 N N . MET A 1 215 ? 14.026 18.206 -26.474 1.00 41.19 215 MET A N 1
ATOM 1612 C CA . MET A 1 215 ? 14.650 19.492 -26.098 1.00 41.19 215 MET A CA 1
ATOM 1613 C C . MET A 1 215 ? 13.646 20.534 -25.559 1.00 41.19 215 MET A C 1
ATOM 1615 O O . MET A 1 215 ? 13.974 21.309 -24.666 1.00 41.19 215 MET A O 1
ATOM 1619 N N . ALA A 1 216 ? 12.388 20.484 -26.008 1.00 48.66 216 ALA A N 1
ATOM 1620 C CA . ALA A 1 216 ? 11.270 21.271 -25.490 1.00 48.66 216 ALA A CA 1
ATOM 1621 C C . ALA A 1 216 ? 11.014 21.140 -23.966 1.00 48.66 216 ALA A C 1
ATOM 1623 O O . ALA A 1 216 ? 10.693 22.127 -23.309 1.00 48.66 216 ALA A O 1
ATOM 1624 N N . ARG A 1 217 ? 11.176 19.953 -23.365 1.00 46.81 217 ARG A N 1
ATOM 1625 C CA . ARG A 1 217 ? 10.990 19.727 -21.918 1.00 46.81 217 ARG A CA 1
ATOM 1626 C C . ARG A 1 217 ? 12.194 20.163 -21.082 1.00 46.81 217 ARG A C 1
ATOM 1628 O O . ARG A 1 217 ? 12.000 20.584 -19.946 1.00 46.81 217 ARG A O 1
ATOM 1635 N N . ALA A 1 218 ? 13.407 20.117 -21.633 1.00 48.28 218 ALA A N 1
ATOM 1636 C CA . ALA A 1 218 ? 14.601 20.613 -20.948 1.00 48.28 218 ALA A CA 1
ATOM 1637 C C . ALA A 1 218 ? 14.536 22.137 -20.762 1.00 48.28 218 ALA A C 1
ATOM 1639 O O . ALA A 1 218 ? 14.816 22.636 -19.674 1.00 48.28 218 ALA A O 1
ATOM 1640 N N . VAL A 1 219 ? 14.054 22.863 -21.779 1.00 55.22 219 VAL A N 1
ATOM 1641 C CA . VAL A 1 219 ? 13.795 24.308 -21.680 1.00 55.22 219 VAL A CA 1
ATOM 1642 C C . VAL A 1 219 ? 12.735 24.599 -20.615 1.00 55.22 219 VAL A C 1
ATOM 1644 O O . VAL A 1 219 ? 12.931 25.490 -19.796 1.00 55.22 219 VAL A O 1
ATOM 1647 N N . GLY A 1 220 ? 11.661 23.804 -20.549 1.00 54.12 220 GLY A N 1
ATOM 1648 C CA . GLY A 1 220 ? 10.628 23.954 -19.518 1.00 54.12 220 GLY A CA 1
ATOM 1649 C C . GLY A 1 220 ? 11.154 23.784 -18.087 1.00 54.12 220 GLY A C 1
ATOM 1650 O O . GLY A 1 220 ? 10.806 24.574 -17.212 1.00 54.12 220 GLY A O 1
ATOM 1651 N N . VAL A 1 221 ? 12.031 22.803 -17.847 1.00 57.31 221 VAL A N 1
ATOM 1652 C CA . VAL A 1 221 ? 12.647 22.581 -16.525 1.00 57.31 221 VAL A CA 1
ATOM 1653 C C . VAL A 1 221 ? 13.621 23.705 -16.170 1.00 57.31 221 VAL A C 1
ATOM 1655 O O . VAL A 1 221 ? 13.589 24.191 -15.043 1.00 57.31 221 VAL A O 1
ATOM 1658 N N . VAL A 1 222 ? 14.441 24.170 -17.118 1.00 64.19 222 VAL A N 1
ATOM 1659 C CA . VAL A 1 222 ? 15.368 25.291 -16.881 1.00 64.19 222 VAL A CA 1
ATOM 1660 C C . VAL A 1 222 ? 14.602 26.580 -16.588 1.00 64.19 222 VAL A C 1
ATOM 1662 O O . VAL A 1 222 ? 14.914 27.260 -15.614 1.00 64.19 222 VAL A O 1
ATOM 1665 N N . VAL A 1 223 ? 13.557 26.890 -17.361 1.00 69.38 223 VAL A N 1
ATOM 1666 C CA . VAL A 1 223 ? 12.705 28.065 -17.119 1.00 69.38 223 VAL A CA 1
ATOM 1667 C C . VAL A 1 223 ? 12.018 27.963 -15.757 1.00 69.38 223 VAL A C 1
ATOM 1669 O O . VAL A 1 223 ? 12.019 28.937 -15.012 1.00 69.38 223 VAL A O 1
ATOM 1672 N N . LEU A 1 224 ? 11.503 26.789 -15.377 1.00 72.75 224 LEU A N 1
ATOM 1673 C CA . LEU A 1 224 ? 10.883 26.587 -14.066 1.00 72.75 224 LEU A CA 1
ATOM 1674 C C . LEU A 1 224 ? 11.884 26.774 -12.914 1.00 72.75 224 LEU A C 1
ATOM 1676 O O . LEU A 1 224 ? 11.554 27.430 -11.930 1.00 72.75 224 LEU A O 1
ATOM 1680 N N . VAL A 1 225 ? 13.105 26.242 -13.038 1.00 73.81 225 VAL A N 1
ATOM 1681 C CA . VAL A 1 225 ? 14.172 26.417 -12.036 1.00 73.81 225 VAL A CA 1
ATOM 1682 C C . VAL A 1 225 ? 14.573 27.887 -11.919 1.00 73.81 225 VAL A C 1
ATOM 1684 O O . VAL A 1 225 ? 14.726 28.382 -10.806 1.00 73.81 225 VAL A O 1
ATOM 1687 N N . VAL A 1 226 ? 14.678 28.608 -13.039 1.00 74.31 226 VAL A N 1
ATOM 1688 C CA . VAL A 1 226 ? 14.971 30.050 -13.041 1.00 74.31 226 VAL A CA 1
ATOM 1689 C C . VAL A 1 226 ? 13.831 30.840 -12.393 1.00 74.31 226 VAL A C 1
ATOM 1691 O O . VAL A 1 226 ? 14.090 31.693 -11.549 1.00 74.31 226 VAL A O 1
ATOM 1694 N N . VAL A 1 227 ? 12.572 30.526 -12.704 1.00 74.88 227 VAL A N 1
ATOM 1695 C CA . VAL A 1 227 ? 11.404 31.179 -12.089 1.00 74.88 227 VAL A CA 1
ATOM 1696 C C . VAL A 1 227 ? 11.336 30.895 -10.586 1.00 74.88 227 VAL A C 1
ATOM 1698 O O . VAL A 1 227 ? 11.104 31.820 -9.810 1.00 74.88 227 VAL A O 1
ATOM 1701 N N . LEU A 1 228 ? 11.601 29.659 -10.150 1.00 72.44 228 LEU A N 1
ATOM 1702 C CA . LEU A 1 228 ? 11.651 29.297 -8.728 1.00 72.44 228 LEU A CA 1
ATOM 1703 C C . LEU A 1 228 ? 12.825 29.958 -8.002 1.00 72.44 228 LEU A C 1
ATOM 1705 O O . LEU A 1 228 ? 12.660 30.394 -6.866 1.00 72.44 228 LEU A O 1
ATOM 1709 N N . ALA A 1 229 ? 13.986 30.087 -8.647 1.00 70.00 229 ALA A N 1
ATOM 1710 C CA . ALA A 1 229 ? 15.132 30.797 -8.085 1.00 70.00 229 ALA A CA 1
ATOM 1711 C C . ALA A 1 229 ? 14.847 32.301 -7.938 1.00 70.00 229 ALA A C 1
ATOM 1713 O O . ALA A 1 229 ? 15.164 32.891 -6.905 1.00 70.00 229 ALA A O 1
ATOM 1714 N N . ILE A 1 230 ? 14.180 32.913 -8.922 1.00 70.19 230 ILE A N 1
ATOM 1715 C CA . ILE A 1 230 ? 13.753 34.316 -8.853 1.00 70.19 230 ILE A CA 1
ATOM 1716 C C . ILE A 1 230 ? 12.694 34.497 -7.754 1.00 70.19 230 ILE A C 1
ATOM 1718 O O . ILE A 1 230 ? 12.855 35.370 -6.901 1.00 70.19 230 ILE A O 1
ATOM 1722 N N . ALA A 1 231 ? 11.672 33.638 -7.699 1.00 64.75 231 ALA A N 1
ATOM 1723 C CA . ALA A 1 231 ? 10.626 33.684 -6.676 1.00 64.75 231 ALA A CA 1
ATOM 1724 C C . ALA A 1 231 ? 11.178 33.444 -5.259 1.00 64.75 231 ALA A C 1
ATOM 1726 O O . ALA A 1 231 ? 10.822 34.168 -4.331 1.00 64.75 231 ALA A O 1
ATOM 1727 N N . GLY A 1 232 ? 12.106 32.496 -5.096 1.00 61.03 232 GLY A N 1
ATOM 1728 C CA . GLY A 1 232 ? 12.806 32.245 -3.835 1.00 61.03 232 GLY A CA 1
ATOM 1729 C C . GLY A 1 232 ? 13.696 33.415 -3.413 1.00 61.03 232 GLY A C 1
ATOM 1730 O O . GLY A 1 232 ? 13.715 33.779 -2.239 1.00 61.03 232 GLY A O 1
ATOM 1731 N N . SER A 1 233 ? 14.370 34.073 -4.363 1.00 60.53 233 SER A N 1
ATOM 1732 C CA . SER A 1 233 ? 15.176 35.268 -4.079 1.00 60.53 233 SER A CA 1
ATOM 1733 C C . SER A 1 233 ? 14.324 36.482 -3.680 1.00 60.53 233 SER A C 1
ATOM 1735 O O . SER A 1 233 ? 14.747 37.274 -2.840 1.00 60.53 233 SER A O 1
ATOM 1737 N N . LEU A 1 234 ? 13.108 36.606 -4.222 1.00 56.03 234 LEU A N 1
ATOM 1738 C CA . LEU A 1 234 ? 12.140 37.639 -3.841 1.00 56.03 234 LEU A CA 1
ATOM 1739 C C . LEU A 1 234 ? 11.523 37.347 -2.465 1.00 56.03 234 LEU A C 1
ATOM 1741 O O . LEU A 1 234 ? 11.465 38.241 -1.626 1.00 56.03 234 LEU A O 1
ATOM 1745 N N . ALA A 1 235 ? 11.162 36.091 -2.184 1.00 54.53 235 ALA A N 1
ATOM 1746 C CA . ALA A 1 235 ? 10.644 35.675 -0.879 1.00 54.53 235 ALA A CA 1
ATOM 1747 C C . ALA A 1 235 ? 11.687 35.828 0.247 1.00 54.53 235 ALA A C 1
ATOM 1749 O O . ALA A 1 235 ? 11.357 36.301 1.335 1.00 54.53 235 ALA A O 1
ATOM 1750 N N . ALA A 1 236 ? 12.960 35.515 -0.023 1.00 52.88 236 ALA A N 1
ATOM 1751 C CA . ALA A 1 236 ? 14.060 35.716 0.924 1.00 52.88 236 ALA A CA 1
ATOM 1752 C C . ALA A 1 236 ? 14.331 37.205 1.212 1.00 52.88 236 ALA A C 1
ATOM 1754 O O . ALA A 1 236 ? 14.699 37.562 2.330 1.00 52.88 236 ALA A O 1
ATOM 1755 N N . ARG A 1 237 ? 14.096 38.099 0.239 1.00 55.50 237 ARG A N 1
ATOM 1756 C CA . ARG A 1 237 ? 14.195 39.554 0.452 1.00 55.50 237 ARG A CA 1
ATOM 1757 C C . ARG A 1 237 ? 13.029 40.125 1.262 1.00 55.50 237 ARG A C 1
ATOM 1759 O O . ARG A 1 237 ? 13.227 41.118 1.951 1.00 55.50 237 ARG A O 1
ATOM 1766 N N . CYS A 1 238 ? 11.856 39.494 1.230 1.00 50.62 238 CYS A N 1
ATOM 1767 C CA . CYS A 1 238 ? 10.704 39.902 2.040 1.00 50.62 238 CYS A CA 1
ATOM 1768 C C . CYS A 1 238 ? 10.704 39.316 3.465 1.00 50.62 238 CYS A C 1
ATOM 1770 O O . CYS A 1 238 ? 10.023 39.860 4.326 1.00 50.62 238 CYS A O 1
ATOM 1772 N N . SER A 1 239 ? 11.461 38.243 3.727 1.00 48.34 239 SER A N 1
ATOM 1773 C CA . SER A 1 239 ? 11.410 37.506 5.007 1.00 48.34 239 SER A CA 1
ATOM 1774 C C . SER A 1 239 ? 12.527 37.862 6.000 1.00 48.34 239 SER A C 1
ATOM 1776 O O . SER A 1 239 ? 12.462 37.459 7.154 1.00 48.34 239 SER A O 1
ATOM 1778 N N . ASN A 1 240 ? 13.534 38.648 5.597 1.00 46.00 240 ASN A N 1
ATOM 1779 C CA . ASN A 1 240 ? 14.649 39.052 6.474 1.00 46.00 240 ASN A CA 1
ATOM 1780 C C . ASN A 1 240 ? 14.347 40.279 7.365 1.00 46.00 240 ASN A C 1
ATOM 1782 O O . ASN A 1 240 ? 15.263 40.880 7.922 1.00 46.00 240 ASN A O 1
ATOM 1786 N N . ALA A 1 241 ? 13.074 40.641 7.527 1.00 43.62 241 ALA A N 1
ATOM 1787 C CA . ALA A 1 241 ? 12.607 41.631 8.494 1.00 43.62 241 ALA A CA 1
ATOM 1788 C C . ALA A 1 241 ? 11.620 40.959 9.464 1.00 43.62 241 ALA A C 1
ATOM 1790 O O . ALA A 1 241 ? 10.414 41.165 9.367 1.00 43.62 241 ALA A O 1
ATOM 1791 N N . GLY A 1 242 ? 12.114 40.097 10.355 1.00 34.78 242 GLY A N 1
ATOM 1792 C CA . GLY A 1 242 ? 11.262 39.448 11.354 1.00 34.78 242 GLY A CA 1
ATOM 1793 C C . GLY A 1 242 ? 11.933 38.301 12.103 1.00 34.78 242 GLY A C 1
ATOM 1794 O O . GLY A 1 242 ? 11.853 37.155 11.683 1.00 34.78 242 GLY A O 1
ATOM 1795 N N . ASP A 1 243 ? 12.555 38.654 13.223 1.00 32.84 243 ASP A N 1
ATOM 1796 C CA . ASP A 1 243 ? 12.706 37.871 14.453 1.00 32.84 243 ASP A CA 1
ATOM 1797 C C . ASP A 1 243 ? 13.471 36.535 14.464 1.00 32.84 243 ASP A C 1
ATOM 1799 O O . ASP A 1 243 ? 12.985 35.437 14.204 1.00 32.84 243 ASP A O 1
ATOM 1803 N N . SER A 1 244 ? 14.687 36.665 14.985 1.00 40.31 244 SER A N 1
ATOM 1804 C CA . SER A 1 244 ? 15.473 35.664 15.693 1.00 40.31 244 SER A CA 1
ATOM 1805 C C . SER A 1 244 ? 14.963 35.440 17.127 1.00 40.31 244 SER A C 1
ATOM 1807 O O . SER A 1 244 ? 15.238 36.289 17.970 1.00 40.31 244 SER A O 1
ATOM 1809 N N . VAL A 1 245 ? 14.336 34.297 17.459 1.00 34.22 245 VAL A N 1
ATOM 1810 C CA . VAL A 1 245 ? 14.231 33.798 18.855 1.00 34.22 245 VAL A CA 1
ATOM 1811 C C . VAL A 1 245 ? 14.157 32.255 18.936 1.00 34.22 245 VAL A C 1
ATOM 1813 O O . VAL A 1 245 ? 13.251 31.629 18.403 1.00 34.22 245 VAL A O 1
ATOM 1816 N N . ALA A 1 246 ? 15.096 31.701 19.718 1.00 33.78 246 ALA A N 1
ATOM 1817 C CA . ALA A 1 246 ? 15.087 30.458 20.513 1.00 33.78 246 ALA A CA 1
ATOM 1818 C C . ALA A 1 246 ? 15.066 29.064 19.844 1.00 33.78 246 ALA A C 1
ATOM 1820 O O . ALA A 1 246 ? 14.023 28.470 19.592 1.00 33.78 246 ALA A O 1
ATOM 1821 N N . ALA A 1 247 ? 16.251 28.444 19.814 1.00 31.39 247 ALA A N 1
ATOM 1822 C CA . ALA A 1 247 ? 16.415 27.000 19.964 1.00 31.39 247 ALA A CA 1
ATOM 1823 C C . ALA A 1 247 ? 16.710 26.670 21.444 1.00 31.39 247 ALA A C 1
ATOM 1825 O O . ALA A 1 247 ? 17.683 27.170 22.011 1.00 31.39 247 ALA A O 1
ATOM 1826 N N . ARG A 1 248 ? 15.890 25.819 22.076 1.00 31.50 248 ARG A N 1
ATOM 1827 C CA . ARG A 1 248 ? 16.247 25.059 23.290 1.00 31.50 248 ARG A CA 1
ATOM 1828 C C . ARG A 1 248 ? 15.863 23.595 23.093 1.00 31.50 248 ARG A C 1
ATOM 1830 O O . ARG A 1 248 ? 14.810 23.300 22.539 1.00 31.50 248 ARG A O 1
ATOM 1837 N N . GLY A 1 249 ? 16.786 22.726 23.496 1.00 29.62 249 GLY A N 1
ATOM 1838 C CA . GLY A 1 249 ? 16.853 21.309 23.162 1.00 29.62 249 GLY A CA 1
ATOM 1839 C C . GLY A 1 249 ? 15.854 20.378 23.843 1.00 29.62 249 GLY A C 1
ATOM 1840 O O . GLY A 1 249 ? 15.118 20.763 24.747 1.00 29.62 249 GLY A O 1
ATOM 1841 N N . VAL A 1 250 ? 15.909 19.123 23.392 1.00 29.61 250 VAL A N 1
ATOM 1842 C CA . VAL A 1 250 ? 15.351 17.932 24.040 1.00 29.61 250 VAL A CA 1
ATOM 1843 C C . VAL A 1 250 ? 16.333 16.778 23.791 1.00 29.61 250 VAL A C 1
ATOM 1845 O O . VAL A 1 250 ? 16.774 16.571 22.661 1.00 29.61 250 VAL A O 1
ATOM 1848 N N . GLU A 1 251 ? 16.710 16.086 24.866 1.00 28.53 251 GLU A N 1
ATOM 1849 C CA . GLU A 1 251 ? 17.616 14.927 24.915 1.00 28.53 251 GLU A CA 1
ATOM 1850 C C . GLU A 1 251 ? 16.960 13.627 24.388 1.00 28.53 251 GLU A C 1
ATOM 1852 O O . GLU A 1 251 ? 15.731 13.521 24.379 1.00 28.53 251 GLU A O 1
ATOM 1857 N N . PRO A 1 252 ? 17.747 12.610 23.973 1.00 31.88 252 PRO A N 1
ATOM 1858 C CA . PRO A 1 252 ? 17.220 11.343 23.469 1.00 31.88 252 PRO A CA 1
ATOM 1859 C C . PRO A 1 252 ? 16.907 10.342 24.597 1.00 31.88 252 PRO A C 1
ATOM 1861 O O . PRO A 1 252 ? 17.732 10.100 25.476 1.00 31.88 252 PRO A O 1
ATOM 1864 N N . ILE A 1 253 ? 15.736 9.697 24.530 1.00 30.58 253 ILE A N 1
ATOM 1865 C CA . ILE A 1 253 ? 15.367 8.562 25.393 1.00 30.58 253 ILE A CA 1
ATOM 1866 C C . ILE A 1 253 ? 15.762 7.241 24.717 1.00 30.58 253 ILE A C 1
ATOM 1868 O O . ILE A 1 253 ? 15.620 7.063 23.509 1.00 30.58 253 ILE A O 1
ATOM 1872 N N . ALA A 1 254 ? 16.283 6.340 25.549 1.00 29.95 254 ALA A N 1
ATOM 1873 C CA . ALA A 1 254 ? 16.911 5.067 25.236 1.00 29.95 254 ALA A CA 1
ATOM 1874 C C . ALA A 1 254 ? 16.043 4.059 24.459 1.00 29.95 254 ALA A C 1
ATOM 1876 O O . ALA A 1 254 ? 14.838 3.923 24.664 1.00 29.95 254 ALA A O 1
ATOM 1877 N N . SER A 1 255 ? 16.729 3.283 23.621 1.00 30.09 255 SER A N 1
ATOM 1878 C CA . SER A 1 255 ? 16.239 2.117 22.890 1.00 30.09 255 SER A CA 1
ATOM 1879 C C . SER A 1 255 ? 15.924 0.940 23.822 1.00 30.09 255 SER A C 1
ATOM 1881 O O . SER A 1 255 ? 16.799 0.485 24.561 1.00 30.09 255 SER A O 1
ATOM 1883 N N . VAL A 1 256 ? 14.709 0.397 23.726 1.00 29.14 256 VAL A N 1
ATOM 1884 C CA . VAL A 1 256 ? 14.303 -0.874 24.345 1.00 29.14 256 VAL A CA 1
ATOM 1885 C C . VAL A 1 256 ? 14.340 -1.969 23.279 1.00 29.14 256 VAL A C 1
ATOM 1887 O O . VAL A 1 256 ? 13.701 -1.859 22.236 1.00 29.14 256 VAL A O 1
ATOM 1890 N N . THR A 1 257 ? 15.098 -3.033 23.531 1.00 28.23 257 THR A N 1
ATOM 1891 C CA . THR A 1 257 ? 15.169 -4.226 22.683 1.00 28.23 257 THR A CA 1
ATOM 1892 C C . THR A 1 257 ? 13.994 -5.158 22.997 1.00 28.23 257 THR A C 1
ATOM 1894 O O . THR A 1 257 ? 13.930 -5.761 24.067 1.00 28.23 257 THR A O 1
ATOM 1897 N N . ALA A 1 258 ? 13.041 -5.286 22.070 1.00 32.19 258 ALA A N 1
ATOM 1898 C CA . ALA A 1 258 ? 11.924 -6.219 22.208 1.00 32.19 258 ALA A CA 1
ATOM 1899 C C . ALA A 1 258 ? 12.333 -7.639 21.774 1.00 32.19 258 ALA A C 1
ATOM 1901 O O . ALA A 1 258 ? 12.752 -7.889 20.643 1.00 32.19 258 ALA A O 1
ATOM 1902 N N . ARG A 1 259 ? 12.212 -8.573 22.719 1.00 31.45 259 ARG A N 1
ATOM 1903 C CA . ARG A 1 259 ? 12.391 -10.022 22.573 1.00 31.45 259 ARG A CA 1
ATOM 1904 C C . ARG A 1 259 ? 11.138 -10.613 21.896 1.00 31.45 259 ARG A C 1
ATOM 1906 O O . ARG A 1 259 ? 10.030 -10.317 22.330 1.00 31.45 259 ARG A O 1
ATOM 1913 N N . ARG A 1 260 ? 11.311 -11.436 20.847 1.00 34.03 260 ARG A N 1
ATOM 1914 C CA . ARG A 1 260 ? 10.222 -12.097 20.086 1.00 34.03 260 ARG A CA 1
ATOM 1915 C C . ARG A 1 260 ? 9.297 -12.904 21.011 1.00 34.03 260 ARG A C 1
ATOM 1917 O O . ARG A 1 260 ? 9.781 -13.751 21.760 1.00 34.03 260 ARG A O 1
ATOM 1924 N N . GLY A 1 261 ? 7.992 -12.651 20.920 1.00 36.00 261 GLY A N 1
ATOM 1925 C CA . GLY A 1 261 ? 6.912 -13.425 21.543 1.00 36.00 261 GLY A CA 1
ATOM 1926 C C . GLY A 1 261 ? 5.985 -14.061 20.489 1.00 36.00 261 GLY A C 1
ATOM 1927 O O . GLY A 1 261 ? 6.198 -13.835 19.298 1.00 36.00 261 GLY A O 1
ATOM 1928 N N . PRO A 1 262 ? 4.999 -14.875 20.910 1.00 37.44 262 PRO A N 1
ATOM 1929 C CA . PRO A 1 262 ? 4.139 -15.670 20.022 1.00 37.44 262 PRO A CA 1
ATOM 1930 C C . PRO A 1 262 ? 3.269 -14.809 19.090 1.00 37.44 262 PRO A C 1
ATOM 1932 O O . PRO A 1 262 ? 2.879 -13.701 19.457 1.00 37.44 262 PRO A O 1
ATOM 1935 N N . SER A 1 263 ? 2.971 -15.341 17.898 1.00 38.25 263 SER A N 1
ATOM 1936 C CA . SER A 1 263 ? 2.173 -14.712 16.834 1.00 38.25 263 SER A CA 1
ATOM 1937 C C . SER A 1 263 ? 0.666 -14.869 17.067 1.00 38.25 263 SER A C 1
ATOM 1939 O O . SER A 1 263 ? 0.198 -15.963 17.398 1.00 38.25 263 SER A O 1
ATOM 1941 N N . TRP A 1 264 ? -0.102 -13.805 16.827 1.00 40.34 264 TRP A N 1
ATOM 1942 C CA . TRP A 1 264 ? -1.558 -13.769 17.002 1.00 40.34 264 TRP A CA 1
ATOM 1943 C C . TRP A 1 264 ? -2.246 -13.332 15.709 1.00 40.34 264 TRP A C 1
ATOM 1945 O O . TRP A 1 264 ? -1.730 -12.489 14.980 1.00 40.34 264 TRP A O 1
ATOM 1955 N N . GLN A 1 265 ? -3.435 -13.874 15.443 1.00 42.81 265 GLN A N 1
ATOM 1956 C CA . GLN A 1 265 ? -4.296 -13.426 14.345 1.00 42.81 265 GLN A CA 1
ATOM 1957 C C . GLN A 1 265 ? -5.662 -12.997 14.886 1.00 42.81 265 GLN A C 1
ATOM 1959 O O . GLN A 1 265 ? -6.223 -13.618 15.793 1.00 42.81 265 GLN A O 1
ATOM 1964 N N . ILE A 1 266 ? -6.207 -11.918 14.320 1.00 44.66 266 ILE A N 1
ATOM 1965 C CA . ILE A 1 266 ? -7.555 -11.436 14.627 1.00 44.66 266 ILE A CA 1
ATOM 1966 C C . ILE A 1 266 ? -8.508 -12.036 13.592 1.00 44.66 266 ILE A C 1
ATOM 1968 O O . ILE A 1 266 ? -8.445 -11.692 12.412 1.00 44.66 266 ILE A O 1
ATOM 1972 N N . SER A 1 267 ? -9.411 -12.907 14.036 1.00 39.22 267 SER A N 1
ATOM 1973 C CA . SER A 1 267 ? -10.461 -13.489 13.195 1.00 39.22 267 SER A CA 1
ATOM 1974 C C . SER A 1 267 ? -11.829 -13.222 13.828 1.00 39.22 267 SER A C 1
ATOM 1976 O O . SER A 1 267 ? -11.952 -13.264 15.055 1.00 39.22 267 SER A O 1
ATOM 1978 N N . PRO A 1 268 ? -12.877 -12.916 13.049 1.00 35.03 268 PRO A N 1
ATOM 1979 C CA . PRO A 1 268 ? -14.228 -12.946 13.580 1.00 35.03 268 PRO A CA 1
ATOM 1980 C C . PRO A 1 268 ? -14.623 -14.393 13.886 1.00 35.03 268 PRO A C 1
ATOM 1982 O O . PRO A 1 268 ? -14.444 -15.287 13.060 1.00 35.03 268 PRO A O 1
ATOM 1985 N N . ASP A 1 269 ? -15.186 -14.611 15.069 1.00 36.69 269 ASP A N 1
ATOM 1986 C CA . ASP A 1 269 ? -15.943 -15.823 15.355 1.00 36.69 269 ASP A CA 1
ATOM 1987 C C . ASP A 1 269 ? -17.201 -15.867 14.463 1.00 36.69 269 ASP A C 1
ATOM 1989 O O . ASP A 1 269 ? -17.689 -14.844 13.977 1.00 36.69 269 ASP A O 1
ATOM 1993 N N . THR A 1 270 ? -17.745 -17.065 14.279 1.00 36.53 270 THR A N 1
ATOM 1994 C CA . THR A 1 270 ? -19.019 -17.405 13.628 1.00 36.53 270 THR A CA 1
ATOM 1995 C C . THR A 1 270 ? -20.220 -16.552 14.068 1.00 36.53 270 THR A C 1
ATOM 1997 O O . THR A 1 270 ? -21.220 -16.493 13.359 1.00 36.53 270 THR A O 1
ATOM 2000 N N . THR A 1 271 ? -20.114 -15.836 15.190 1.00 36.88 271 THR A N 1
ATOM 2001 C CA . THR A 1 271 ? -21.111 -14.888 15.715 1.00 36.88 271 THR A CA 1
ATOM 2002 C C . THR A 1 271 ? -20.878 -13.417 15.322 1.00 36.88 271 THR A C 1
ATOM 2004 O O . THR A 1 271 ? -21.644 -12.545 15.730 1.00 36.88 271 THR A O 1
ATOM 2007 N N . GLY A 1 272 ? -19.833 -13.102 14.546 1.00 32.81 272 GLY A N 1
ATOM 2008 C CA . GLY A 1 272 ? -19.466 -11.726 14.172 1.00 32.81 272 GLY A CA 1
ATOM 2009 C C . GLY A 1 272 ? -18.706 -10.952 15.260 1.00 32.81 272 GLY A C 1
ATOM 2010 O O . GLY A 1 272 ? -18.481 -9.749 15.130 1.00 32.81 272 GLY A O 1
ATOM 2011 N N . LEU A 1 273 ? -18.288 -11.620 16.340 1.00 35.38 273 LEU A N 1
ATOM 2012 C CA . LEU A 1 273 ? -17.446 -11.046 17.391 1.00 35.38 273 LEU A CA 1
ATOM 2013 C C . LEU A 1 273 ? -15.959 -11.236 17.058 1.00 35.38 273 LEU A C 1
ATOM 2015 O O . LEU A 1 273 ? -15.517 -12.345 16.778 1.00 35.38 273 LEU A O 1
ATOM 2019 N N . LEU A 1 274 ? -15.171 -10.155 17.114 1.00 37.69 274 LEU A N 1
ATOM 2020 C CA . LEU A 1 274 ? -13.713 -10.211 16.947 1.00 37.69 274 LEU A CA 1
ATOM 2021 C C . LEU A 1 274 ? -13.083 -11.019 18.095 1.00 37.69 274 LEU A C 1
ATOM 2023 O O . LEU A 1 274 ? -13.118 -10.592 19.261 1.00 37.69 274 LEU A O 1
ATOM 2027 N N . ALA A 1 275 ? -12.495 -12.163 17.748 1.00 42.12 275 ALA A N 1
ATOM 2028 C CA . ALA A 1 275 ? -11.709 -13.002 18.635 1.00 42.12 275 ALA A CA 1
ATOM 2029 C C . ALA A 1 275 ? -10.215 -12.844 18.315 1.00 42.12 275 ALA A C 1
ATOM 2031 O O . ALA A 1 275 ? -9.804 -12.713 17.161 1.00 42.12 275 ALA A O 1
ATOM 2032 N N . VAL A 1 276 ? -9.402 -12.832 19.368 1.00 41.50 276 VAL A N 1
ATOM 2033 C CA . VAL A 1 276 ? -7.943 -12.894 19.274 1.00 41.50 276 VAL A CA 1
ATOM 2034 C C . VAL A 1 276 ? -7.577 -14.363 19.448 1.00 41.50 276 VAL A C 1
ATOM 2036 O O . VAL A 1 276 ? -7.870 -14.932 20.500 1.00 41.50 276 VAL A O 1
ATOM 2039 N N . VAL A 1 277 ? -7.019 -14.989 18.411 1.00 46.59 277 VAL A N 1
ATOM 2040 C CA . VAL A 1 277 ? -6.656 -16.412 18.434 1.00 46.59 277 VAL A CA 1
ATOM 2041 C C . VAL A 1 277 ? -5.142 -16.533 18.582 1.00 46.59 277 VAL A C 1
ATOM 2043 O O . VAL A 1 277 ? -4.389 -15.974 17.781 1.00 46.59 277 VAL A O 1
ATOM 2046 N N . GLU A 1 278 ? -4.709 -17.246 19.624 1.00 38.78 278 GLU A N 1
ATOM 2047 C CA . GLU A 1 278 ? -3.307 -17.615 19.836 1.00 38.78 278 GLU A CA 1
ATOM 2048 C C . GLU A 1 278 ? -2.935 -18.718 18.852 1.00 38.78 278 GLU A C 1
ATOM 2050 O O . GLU A 1 278 ? -3.530 -19.799 18.878 1.00 38.78 278 GLU A O 1
ATOM 2055 N N . VAL A 1 279 ? -1.947 -18.480 17.991 1.00 46.62 279 VAL A N 1
ATOM 2056 C CA . VAL A 1 279 ? -1.390 -19.549 17.160 1.00 46.62 279 VAL A CA 1
ATOM 2057 C C . VAL A 1 279 ? -0.247 -20.178 17.950 1.00 46.62 279 VAL A C 1
ATOM 2059 O O . VAL A 1 279 ? 0.883 -19.692 17.929 1.00 46.62 279 VAL A O 1
ATOM 2062 N N . GLN A 1 280 ? -0.538 -21.251 18.690 1.00 40.12 280 GLN A N 1
ATOM 2063 C CA . GLN A 1 280 ? 0.499 -22.006 19.395 1.00 40.12 280 GLN A CA 1
ATOM 2064 C C . GLN A 1 280 ? 1.395 -22.741 18.391 1.00 40.12 280 GLN A C 1
ATOM 2066 O O . GLN A 1 280 ? 1.058 -23.819 17.899 1.00 40.12 280 GLN A O 1
ATOM 2071 N N . GLY A 1 281 ? 2.573 -22.178 18.117 1.00 40.12 281 GLY A N 1
ATOM 2072 C CA . GLY A 1 281 ? 3.671 -22.915 17.501 1.00 40.12 281 GLY A CA 1
ATOM 2073 C C . GLY A 1 281 ? 4.134 -24.018 18.451 1.00 40.12 281 GLY A C 1
ATOM 2074 O O . GLY A 1 281 ? 4.731 -23.734 19.487 1.00 40.12 281 GLY A O 1
ATOM 2075 N N . HIS A 1 282 ? 3.840 -25.277 18.123 1.00 33.22 282 HIS A N 1
ATOM 2076 C CA . HIS A 1 282 ? 4.379 -26.426 18.847 1.00 33.22 282 HIS A CA 1
ATOM 2077 C C . HIS A 1 282 ? 5.905 -26.453 18.692 1.00 33.22 282 HIS A C 1
ATOM 2079 O O . HIS A 1 282 ? 6.430 -26.811 17.639 1.00 33.22 282 HIS A O 1
ATOM 2085 N N . ALA A 1 283 ? 6.620 -26.081 19.753 1.00 35.69 283 ALA A N 1
ATOM 2086 C CA . ALA A 1 283 ? 8.039 -26.362 19.882 1.00 35.69 283 ALA A CA 1
ATOM 2087 C C . ALA A 1 283 ? 8.210 -27.868 20.118 1.00 35.69 283 ALA A C 1
ATOM 2089 O O . ALA A 1 283 ? 7.936 -28.374 21.206 1.00 35.69 283 ALA A O 1
ATOM 2090 N N . THR A 1 284 ? 8.661 -28.604 19.104 1.00 35.44 284 THR A N 1
ATOM 2091 C CA . THR A 1 284 ? 9.208 -29.945 19.311 1.00 35.44 284 THR A CA 1
ATOM 2092 C C . THR A 1 284 ? 10.543 -29.796 20.036 1.00 35.44 284 THR A C 1
ATOM 2094 O O . THR A 1 284 ? 11.565 -29.496 19.420 1.00 35.44 284 THR A O 1
ATOM 2097 N N . HIS A 1 285 ? 10.529 -29.966 21.357 1.00 35.00 285 HIS A N 1
ATOM 2098 C CA . HIS A 1 285 ? 11.741 -30.209 22.127 1.00 35.00 285 HIS A CA 1
ATOM 2099 C C . HIS A 1 285 ? 12.308 -31.570 21.711 1.00 35.00 285 HIS A C 1
ATOM 2101 O O . HIS A 1 285 ? 11.732 -32.608 22.028 1.00 35.00 285 HIS A O 1
ATOM 2107 N N . GLY A 1 286 ? 13.427 -31.557 20.983 1.00 29.66 286 GLY A N 1
ATOM 2108 C CA . GLY A 1 286 ? 14.306 -32.716 20.889 1.00 29.66 286 GLY A CA 1
ATOM 2109 C C . GLY A 1 286 ? 14.958 -32.935 22.250 1.00 29.66 286 GLY A C 1
ATOM 2110 O O . GLY A 1 286 ? 15.705 -32.076 22.720 1.00 29.66 286 GLY A O 1
ATOM 2111 N N . ALA A 1 287 ? 14.609 -34.045 22.891 1.00 34.78 287 ALA A N 1
ATOM 2112 C CA . ALA A 1 287 ? 15.360 -34.622 23.990 1.00 34.78 287 ALA A CA 1
ATOM 2113 C C . ALA A 1 287 ? 16.172 -35.801 23.436 1.00 34.78 287 ALA A C 1
ATOM 2115 O O . ALA A 1 287 ? 15.611 -36.622 22.710 1.00 34.78 287 ALA A O 1
ATOM 2116 N N . GLU A 1 288 ? 17.442 -35.826 23.854 1.00 35.12 288 GLU A N 1
ATOM 2117 C CA . GLU A 1 288 ? 18.499 -36.841 23.663 1.00 35.12 288 GLU A CA 1
ATOM 2118 C C . GLU A 1 288 ? 19.232 -36.878 22.312 1.00 35.12 288 GLU A C 1
ATOM 2120 O O . GLU A 1 288 ? 18.634 -37.204 21.264 1.00 35.12 288 GLU A O 1
#

Secondary structure (DSSP, 8-state):
-PPPSTT----TTSHHHHHHHHHTTTS-HHHHHHHHHTTTT-SSHHHHHHHHHHHHHHHHHHHHHHHHTTTTS---TT--TTSGGG---HHHHHHHHHHHHH---HHHHHHHHTS-HHHHHHHHHHHHHHH-TTPPPPPGGGHHHHHTTT-TTS-HHHHHHHHHHHHH-HHHHHHHHHHHHHHHHHHHHHHHHHHTPPSSPPPP--TT------HHHHHHHHHHHHHHHHHHHHHHHHHSSS--------PPPPPP-PPP---EEEEE-TTS-EEEEE----------